Protein AF-A0A7J9CWS8-F1 (afdb_monomer_lite)

Sequence (276 aa):
MASFGINCFPYTNKCLGGILKESSVVVFRLTWASLARMNRLRLCGLRDERSSPLTSDIQAIGCECTMGMSKEKFDEKWSSKPVFMKKKLSTIDEHVGKLEKSMEDTKESHNVLGERIDNLCEQSRDFVTMCLTSNRDNVLELLDSKRKKLTKMNNALEAMVMDLKEETMTMTMALNTKIEELEGELVLCQAAVGKRVSSITLNCKDVLKPKEFVGTSPQIKGKVRLERGKSSNVSTVGEYVREFKELILQILDMTEKEALIVFKNGLKPWVRQEVK

Structure (mmCIF, N/CA/C/O backbone):
data_AF-A0A7J9CWS8-F1
#
_entry.id   AF-A0A7J9CWS8-F1
#
loop_
_atom_site.group_PDB
_atom_site.id
_atom_site.type_symbol
_atom_site.label_atom_id
_atom_site.label_alt_id
_atom_site.label_comp_id
_atom_site.label_asym_id
_atom_site.label_entity_id
_atom_site.label_seq_id
_atom_site.pdbx_PDB_ins_code
_atom_site.Cartn_x
_atom_site.Cartn_y
_atom_site.Cartn_z
_atom_site.occupancy
_atom_site.B_iso_or_equiv
_atom_site.auth_seq_id
_atom_site.auth_comp_id
_atom_site.auth_asym_id
_atom_site.auth_atom_id
_atom_site.pdbx_PDB_model_num
ATOM 1 N N . MET A 1 1 ? -16.868 -3.644 -6.208 1.00 39.62 1 MET A N 1
ATOM 2 C CA . MET A 1 1 ? -16.586 -4.380 -7.456 1.00 39.62 1 MET A CA 1
ATOM 3 C C . MET A 1 1 ? -15.983 -3.413 -8.460 1.00 39.62 1 MET A C 1
ATOM 5 O O . MET A 1 1 ? -16.719 -2.657 -9.069 1.00 39.62 1 MET A O 1
ATOM 9 N N . ALA A 1 2 ? -14.654 -3.391 -8.537 1.00 33.66 2 ALA A N 1
ATOM 10 C CA . ALA A 1 2 ? -13.842 -2.889 -9.648 1.00 33.66 2 ALA A CA 1
ATOM 11 C C . ALA A 1 2 ? -12.394 -3.240 -9.274 1.00 33.66 2 ALA A C 1
ATOM 13 O O . ALA A 1 2 ? -11.770 -2.558 -8.466 1.00 33.66 2 ALA A O 1
ATOM 14 N N . SER A 1 3 ? -11.916 -4.388 -9.748 1.00 33.03 3 SER A N 1
ATOM 15 C CA . SER A 1 3 ? -10.556 -4.859 -9.488 1.00 33.03 3 SER A CA 1
ATOM 16 C C . SER A 1 3 ? -9.616 -4.229 -10.512 1.00 33.03 3 SER A C 1
ATOM 18 O O . SER A 1 3 ? -9.609 -4.641 -11.668 1.00 33.03 3 SER A O 1
ATOM 20 N N . PHE A 1 4 ? -8.824 -3.238 -10.101 1.00 31.38 4 PHE A N 1
ATOM 21 C CA . PHE A 1 4 ? -7.662 -2.792 -10.872 1.00 31.38 4 PHE A CA 1
ATOM 22 C C . PHE A 1 4 ? -6.510 -3.768 -10.613 1.00 31.38 4 PHE A C 1
ATOM 24 O O . PHE A 1 4 ? -5.787 -3.662 -9.625 1.00 31.38 4 PHE A O 1
ATOM 31 N N . GLY A 1 5 ? -6.379 -4.765 -11.488 1.00 32.03 5 GLY A N 1
ATOM 32 C CA . GLY A 1 5 ? -5.212 -5.637 -11.534 1.00 32.03 5 GLY A CA 1
ATOM 33 C C . GLY A 1 5 ? -4.037 -4.893 -12.161 1.00 32.03 5 GLY A C 1
ATOM 34 O O . GLY A 1 5 ? -3.943 -4.806 -13.382 1.00 32.03 5 GLY A O 1
ATOM 35 N N . ILE A 1 6 ? -3.143 -4.352 -11.333 1.00 35.69 6 ILE A N 1
ATOM 36 C CA . ILE A 1 6 ? -1.843 -3.858 -11.792 1.00 35.69 6 ILE A CA 1
ATOM 37 C C . ILE A 1 6 ? -0.929 -5.079 -11.914 1.00 35.69 6 ILE A C 1
ATOM 39 O O . ILE A 1 6 ? -0.380 -5.570 -10.929 1.00 35.69 6 ILE A O 1
ATOM 43 N N . ASN A 1 7 ? -0.805 -5.597 -13.136 1.00 32.78 7 ASN A N 1
ATOM 44 C CA . ASN A 1 7 ? 0.229 -6.564 -13.492 1.00 32.78 7 ASN A CA 1
ATOM 45 C C . ASN A 1 7 ? 1.596 -5.870 -13.412 1.00 32.78 7 ASN A C 1
ATOM 47 O O . ASN A 1 7 ? 2.037 -5.221 -14.360 1.00 32.78 7 ASN A O 1
ATOM 51 N N . CYS A 1 8 ? 2.275 -6.009 -12.275 1.00 35.50 8 CYS A N 1
ATOM 52 C CA . CYS A 1 8 ? 3.689 -5.680 -12.148 1.00 35.50 8 CYS A CA 1
ATOM 53 C C . CYS A 1 8 ? 4.515 -6.756 -12.869 1.00 35.50 8 CYS A C 1
ATOM 55 O O . CYS A 1 8 ? 4.801 -7.814 -12.313 1.00 35.50 8 CYS A O 1
ATOM 57 N N . PHE A 1 9 ? 4.888 -6.490 -14.120 1.00 31.83 9 PHE A N 1
ATOM 58 C CA . PHE A 1 9 ? 5.924 -7.248 -14.822 1.00 31.83 9 PHE A CA 1
ATOM 59 C C . PHE A 1 9 ? 7.289 -7.019 -14.148 1.00 31.83 9 PHE A C 1
ATOM 61 O O . PHE A 1 9 ? 7.643 -5.864 -13.892 1.00 31.83 9 PHE A O 1
ATOM 68 N N . PRO A 1 10 ? 8.107 -8.059 -13.911 1.00 43.38 10 PRO A N 1
ATOM 69 C CA . PRO A 1 10 ? 9.474 -7.866 -13.464 1.00 43.38 10 PRO A CA 1
ATOM 70 C C . PRO A 1 10 ? 10.357 -7.629 -14.695 1.00 43.38 10 PRO A C 1
ATOM 72 O O . PRO A 1 10 ? 10.844 -8.572 -15.312 1.00 43.38 10 PRO A O 1
ATOM 75 N N . TYR A 1 11 ? 10.588 -6.369 -15.068 1.00 37.75 11 TYR A N 1
ATOM 76 C CA . TYR A 1 11 ? 11.702 -6.041 -15.960 1.00 37.75 11 TYR A CA 1
ATOM 77 C C . TYR A 1 11 ? 12.976 -5.884 -15.132 1.00 37.75 11 TYR A C 1
ATOM 79 O O . TYR A 1 11 ? 13.311 -4.807 -14.640 1.00 37.75 11 TYR A O 1
ATOM 87 N N . THR A 1 12 ? 13.725 -6.976 -14.999 1.00 43.09 12 THR A N 1
ATOM 88 C CA . THR A 1 12 ? 15.142 -6.935 -14.634 1.00 43.09 12 THR A CA 1
ATOM 89 C C . THR A 1 12 ? 15.949 -6.397 -15.818 1.00 43.09 12 THR A C 1
ATOM 91 O O . THR A 1 12 ? 16.603 -7.150 -16.529 1.00 43.09 12 THR A O 1
ATOM 94 N N . ASN A 1 13 ? 15.911 -5.082 -16.040 1.00 41.31 13 ASN A N 1
ATOM 95 C CA . ASN A 1 13 ? 16.878 -4.378 -16.887 1.00 41.31 13 ASN A CA 1
ATOM 96 C C . ASN A 1 13 ? 18.028 -3.875 -16.008 1.00 41.31 13 ASN A C 1
ATOM 98 O O . ASN A 1 13 ? 18.156 -2.690 -15.713 1.00 41.31 13 ASN A O 1
ATOM 102 N N . LYS A 1 14 ? 18.871 -4.802 -15.555 1.00 48.31 14 LYS A N 1
ATOM 103 C CA . LYS A 1 14 ? 20.206 -4.481 -15.050 1.00 48.31 14 LYS A CA 1
ATOM 104 C C . LYS A 1 14 ? 21.213 -5.243 -15.910 1.00 48.31 14 LYS A C 1
ATOM 106 O O . LYS A 1 14 ? 21.134 -6.459 -16.015 1.00 48.31 14 LYS A O 1
ATOM 111 N N . CYS A 1 15 ? 22.144 -4.493 -16.502 1.00 45.00 15 CYS A N 1
ATOM 112 C CA . CYS A 1 15 ? 23.429 -4.972 -17.032 1.00 45.00 15 CYS A CA 1
ATOM 113 C C . CYS A 1 15 ? 23.529 -5.510 -18.477 1.00 45.00 15 CYS A C 1
ATOM 115 O O . CYS A 1 15 ? 24.435 -6.290 -18.743 1.00 45.00 15 CYS A O 1
ATOM 117 N N . LEU A 1 16 ? 22.722 -5.049 -19.444 1.00 42.00 16 LEU A N 1
ATOM 118 C CA . LEU A 1 16 ? 22.983 -5.345 -20.875 1.00 42.00 16 LEU A CA 1
ATOM 119 C C . LEU A 1 16 ? 23.407 -4.133 -21.726 1.00 42.00 16 LEU A C 1
ATOM 121 O O . LEU A 1 16 ? 24.087 -4.308 -22.734 1.00 42.00 16 LEU A O 1
ATOM 125 N N . GLY A 1 17 ? 23.112 -2.899 -21.298 1.00 39.56 17 GLY A N 1
ATOM 126 C CA . GLY A 1 17 ? 23.467 -1.691 -22.062 1.0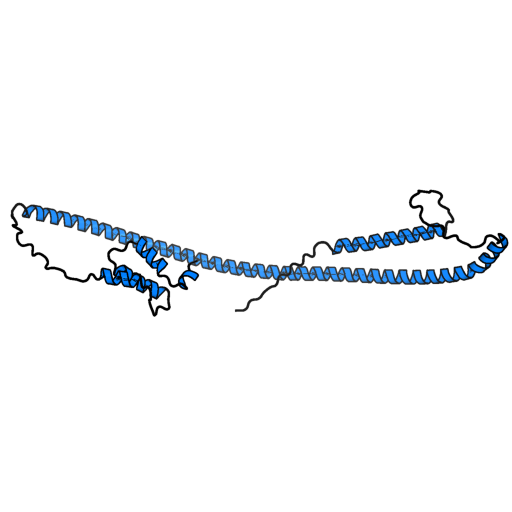0 39.56 17 GLY A CA 1
ATOM 127 C C . GLY A 1 17 ? 24.957 -1.315 -22.043 1.00 39.56 17 GLY A C 1
ATOM 128 O O . GLY A 1 17 ? 25.457 -0.758 -23.017 1.00 39.56 17 GLY A O 1
ATOM 129 N N . GLY A 1 18 ? 25.684 -1.639 -20.966 1.00 41.03 18 GLY A N 1
ATOM 130 C CA . GLY A 1 18 ? 27.115 -1.317 -20.839 1.00 41.03 18 GLY A CA 1
ATOM 131 C C . GLY A 1 18 ? 28.030 -2.266 -21.619 1.00 41.03 18 GLY A C 1
ATOM 132 O O . GLY A 1 18 ? 28.964 -1.829 -22.284 1.00 41.03 18 GLY A O 1
ATOM 133 N N . ILE A 1 19 ? 27.714 -3.563 -21.617 1.00 44.03 19 ILE A N 1
ATOM 134 C CA . ILE A 1 19 ? 28.586 -4.602 -22.189 1.00 44.03 19 ILE A CA 1
ATOM 135 C C . ILE A 1 19 ? 28.570 -4.560 -23.727 1.00 44.03 19 ILE A C 1
ATOM 137 O O . ILE A 1 19 ? 29.592 -4.810 -24.366 1.00 44.03 19 ILE A O 1
ATOM 141 N N . LEU A 1 20 ? 27.448 -4.174 -24.346 1.00 45.28 20 LEU A N 1
ATOM 142 C CA . LEU A 1 20 ? 27.341 -4.087 -25.809 1.00 45.28 20 LEU A CA 1
ATOM 143 C C . LEU A 1 20 ? 27.972 -2.810 -26.396 1.00 45.28 20 LEU A C 1
ATOM 145 O O . LEU A 1 20 ? 28.505 -2.862 -27.509 1.00 45.28 20 LEU A O 1
ATOM 149 N N . LYS A 1 21 ? 27.983 -1.690 -25.654 1.00 49.31 21 LYS A N 1
ATOM 150 C CA . LYS A 1 21 ? 28.650 -0.447 -26.091 1.00 49.31 21 LYS A CA 1
ATOM 151 C C . LYS A 1 21 ? 30.177 -0.577 -26.082 1.00 49.31 21 LYS A C 1
ATOM 153 O O . LYS A 1 21 ? 30.822 -0.098 -27.008 1.00 49.31 21 LYS A O 1
ATOM 158 N N . GLU A 1 22 ? 30.761 -1.274 -25.108 1.00 44.88 22 GLU A N 1
ATOM 159 C CA . GLU A 1 22 ? 32.217 -1.482 -25.077 1.00 44.88 22 GLU A CA 1
ATOM 160 C C . GLU A 1 22 ? 32.675 -2.578 -26.049 1.00 44.88 22 GLU A C 1
ATOM 162 O O . GLU A 1 22 ? 33.675 -2.404 -26.748 1.00 44.88 22 GLU A O 1
ATOM 167 N N . SER A 1 23 ? 31.914 -3.669 -26.181 1.00 46.47 23 SER A N 1
ATOM 168 C CA . SER A 1 23 ? 32.310 -4.796 -27.039 1.00 46.47 23 SER A CA 1
ATOM 169 C C . SER A 1 23 ? 32.334 -4.433 -28.529 1.00 46.47 23 SER A C 1
ATOM 171 O O . SER A 1 23 ? 33.242 -4.839 -29.251 1.00 46.47 23 SER A O 1
ATOM 173 N N . SER A 1 24 ? 31.379 -3.628 -29.003 1.00 47.12 24 SER A N 1
ATOM 174 C CA . SER A 1 24 ? 31.314 -3.213 -30.413 1.00 47.12 24 SER A CA 1
ATOM 175 C C . SER A 1 24 ? 32.414 -2.211 -30.790 1.00 47.12 24 SER A C 1
ATOM 177 O O . SER A 1 24 ? 33.030 -2.350 -31.847 1.00 47.12 24 SER A O 1
ATOM 179 N N . VAL A 1 25 ? 32.738 -1.260 -29.906 1.00 50.91 25 VAL A N 1
ATOM 180 C CA . VAL A 1 25 ? 33.797 -0.258 -30.133 1.00 50.91 25 VAL A CA 1
ATOM 181 C C . VAL A 1 25 ? 35.197 -0.880 -30.067 1.00 50.91 25 VAL A C 1
ATOM 183 O O . VAL A 1 25 ? 36.063 -0.528 -30.874 1.00 50.91 25 VAL A O 1
ATOM 186 N N . VAL A 1 26 ? 35.434 -1.827 -29.152 1.00 52.47 26 VAL A N 1
ATOM 187 C CA . VAL A 1 26 ? 36.734 -2.510 -29.018 1.00 52.47 26 VAL A CA 1
ATOM 188 C C . VAL A 1 26 ? 37.005 -3.427 -30.213 1.00 52.47 26 VAL A C 1
ATOM 190 O O . VAL A 1 26 ? 38.105 -3.384 -30.770 1.00 52.47 26 VAL A O 1
ATOM 193 N N . VAL A 1 27 ? 36.004 -4.190 -30.671 1.00 53.72 27 VAL A N 1
ATOM 194 C CA . VAL A 1 27 ? 36.142 -5.050 -31.859 1.00 53.72 27 VAL A CA 1
ATOM 195 C C . VAL A 1 27 ? 36.413 -4.211 -33.111 1.00 53.72 27 VAL A C 1
ATOM 197 O O . VAL A 1 27 ? 37.348 -4.523 -33.847 1.00 53.72 27 VAL A O 1
ATOM 200 N N . PHE A 1 28 ? 35.703 -3.090 -33.303 1.00 51.94 28 PHE A N 1
ATOM 201 C CA . PHE A 1 28 ? 35.918 -2.216 -34.463 1.00 51.94 28 PHE A CA 1
ATOM 202 C C . PHE A 1 28 ? 37.300 -1.539 -34.472 1.00 51.94 28 PHE A C 1
ATOM 204 O O . PHE A 1 28 ? 37.962 -1.487 -35.516 1.00 51.94 28 PHE A O 1
ATOM 211 N N . ARG A 1 29 ? 37.784 -1.059 -33.314 1.00 52.75 29 ARG A N 1
ATOM 212 C CA . ARG A 1 29 ? 39.126 -0.453 -33.203 1.00 52.75 29 ARG A CA 1
ATOM 213 C C . ARG A 1 29 ? 40.246 -1.466 -33.449 1.00 52.75 29 ARG A C 1
ATOM 215 O O . ARG A 1 29 ? 41.237 -1.113 -34.089 1.00 52.75 29 ARG A O 1
ATOM 222 N N . LEU A 1 30 ? 40.090 -2.717 -33.005 1.00 50.66 30 LEU A N 1
ATOM 223 C CA . LEU A 1 30 ? 41.064 -3.786 -33.254 1.00 50.66 30 LEU A CA 1
ATOM 224 C C . LEU A 1 30 ? 41.133 -4.175 -34.737 1.00 50.66 30 LEU A C 1
ATOM 226 O O . LEU A 1 30 ? 42.233 -4.363 -35.265 1.00 50.66 30 LEU A O 1
ATOM 230 N N . THR A 1 31 ? 39.997 -4.221 -35.441 1.00 61.53 31 THR A N 1
ATOM 231 C CA . THR A 1 31 ? 39.979 -4.485 -36.889 1.00 61.53 31 THR A CA 1
ATOM 232 C C . THR A 1 31 ? 40.600 -3.352 -37.698 1.00 61.53 31 THR A C 1
ATOM 234 O O . THR A 1 31 ? 41.385 -3.625 -38.605 1.00 61.53 31 THR A O 1
ATOM 237 N N . TRP A 1 32 ? 40.351 -2.085 -37.343 1.00 53.12 32 TRP A N 1
ATOM 238 C CA . TRP A 1 32 ? 40.941 -0.954 -38.069 1.00 53.12 32 TRP A CA 1
ATOM 239 C C . TRP A 1 32 ? 42.440 -0.798 -37.800 1.00 53.12 32 TRP A C 1
ATOM 241 O O . TRP A 1 32 ? 43.216 -0.588 -38.729 1.00 53.12 32 TRP A O 1
ATOM 251 N N . ALA A 1 33 ? 42.884 -0.988 -36.551 1.00 57.22 33 ALA A N 1
ATOM 252 C CA . ALA A 1 33 ? 44.308 -0.999 -36.220 1.00 57.22 33 ALA A CA 1
ATOM 253 C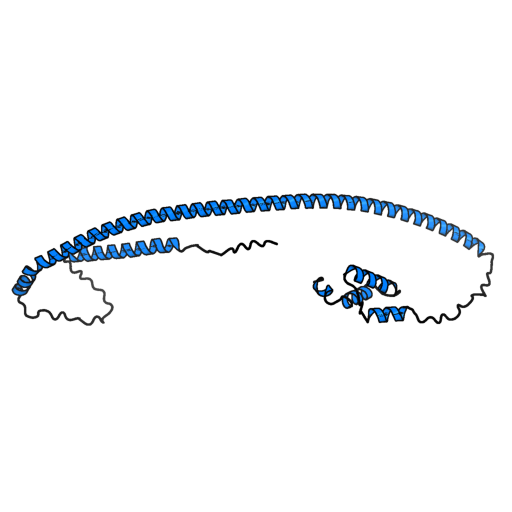 C . ALA A 1 33 ? 45.052 -2.136 -36.941 1.00 57.22 33 ALA A C 1
ATOM 255 O O . ALA A 1 33 ? 46.170 -1.931 -37.413 1.00 57.22 33 ALA A O 1
ATOM 256 N N . SER A 1 34 ? 44.424 -3.307 -37.084 1.00 59.75 34 SER A N 1
ATOM 257 C CA . SER A 1 34 ? 44.988 -4.443 -37.825 1.00 59.75 34 SER A CA 1
ATOM 258 C C . SER A 1 34 ? 45.036 -4.184 -39.334 1.00 59.75 34 SER A C 1
ATOM 260 O O . SER A 1 34 ? 46.044 -4.482 -39.975 1.00 59.75 34 SER A O 1
ATOM 262 N N . LEU A 1 35 ? 44.001 -3.557 -39.903 1.00 53.12 35 LEU A N 1
ATOM 263 C CA . LEU A 1 35 ? 43.952 -3.198 -41.323 1.00 53.12 35 LEU A CA 1
ATOM 264 C C . LEU A 1 35 ? 44.957 -2.085 -41.671 1.00 53.12 35 LEU A C 1
ATOM 266 O O . LEU A 1 35 ? 45.680 -2.186 -42.662 1.00 53.12 35 LEU A O 1
ATOM 270 N N . ALA A 1 36 ? 45.089 -1.071 -40.811 1.00 56.66 36 ALA A N 1
ATOM 271 C CA . ALA A 1 36 ? 46.089 -0.014 -40.948 1.00 56.66 36 ALA A CA 1
ATOM 272 C C . ALA A 1 36 ? 47.526 -0.554 -40.812 1.00 56.66 36 ALA A C 1
ATOM 274 O O . ALA A 1 36 ? 48.422 -0.114 -41.536 1.00 56.66 36 ALA A O 1
ATOM 275 N N . ARG A 1 37 ? 47.754 -1.537 -39.928 1.00 55.59 37 ARG A N 1
ATOM 276 C CA . ARG A 1 37 ? 49.056 -2.208 -39.766 1.00 55.59 37 ARG A CA 1
ATOM 277 C C . ARG A 1 37 ? 49.395 -3.073 -40.990 1.00 55.59 37 ARG A C 1
ATOM 279 O O . ARG A 1 37 ? 50.523 -3.008 -41.470 1.00 55.59 37 ARG A O 1
ATOM 286 N N . MET A 1 38 ? 48.416 -3.778 -41.566 1.00 51.59 38 MET A N 1
ATOM 287 C CA . MET A 1 38 ? 48.593 -4.535 -42.816 1.00 51.59 38 MET A CA 1
ATOM 288 C C . MET A 1 38 ? 48.881 -3.639 -44.028 1.00 51.59 38 MET A C 1
ATOM 290 O O . MET A 1 38 ? 49.760 -3.965 -44.824 1.00 51.59 38 MET A O 1
ATOM 294 N N . ASN A 1 39 ? 48.215 -2.488 -44.163 1.00 48.81 39 ASN A N 1
ATOM 295 C CA . ASN A 1 39 ? 48.510 -1.551 -45.254 1.00 48.81 39 ASN A CA 1
ATOM 296 C C . ASN A 1 39 ? 49.887 -0.884 -45.106 1.00 48.81 39 ASN A C 1
ATOM 298 O O . ASN A 1 39 ? 50.578 -0.679 -46.104 1.00 48.81 39 ASN A O 1
ATOM 302 N N . ARG A 1 40 ? 50.337 -0.612 -43.872 1.00 47.75 40 ARG A N 1
ATOM 303 C CA . ARG A 1 40 ? 51.670 -0.042 -43.611 1.00 47.75 40 ARG A CA 1
ATOM 304 C C . ARG A 1 40 ? 52.801 -1.042 -43.911 1.00 47.75 40 ARG A C 1
ATOM 306 O O . ARG A 1 40 ? 53.819 -0.647 -44.470 1.00 47.75 40 ARG A O 1
ATOM 313 N N . LEU A 1 41 ? 52.590 -2.334 -43.640 1.00 47.31 41 LEU A N 1
ATOM 314 C CA . LEU A 1 41 ? 53.517 -3.419 -44.008 1.00 47.31 41 LEU A CA 1
ATOM 315 C C . LEU A 1 41 ? 53.558 -3.706 -45.518 1.00 47.31 41 LEU A C 1
ATOM 317 O O . LEU A 1 41 ? 54.530 -4.260 -46.016 1.00 47.31 41 LEU A O 1
ATOM 321 N N . ARG A 1 42 ? 52.523 -3.317 -46.271 1.00 49.25 42 ARG A N 1
ATOM 322 C CA . ARG A 1 42 ? 52.488 -3.478 -47.733 1.00 49.25 42 ARG A CA 1
ATOM 323 C C . ARG A 1 42 ? 53.226 -2.368 -48.485 1.00 49.25 42 ARG A C 1
ATOM 325 O O . ARG A 1 42 ? 53.667 -2.597 -49.606 1.00 49.25 42 ARG A O 1
ATOM 332 N N . LEU A 1 43 ? 53.337 -1.181 -47.883 1.00 45.84 43 LEU A N 1
ATOM 333 C CA . LEU A 1 43 ? 54.026 -0.019 -48.462 1.00 45.84 43 LEU A CA 1
ATOM 334 C C . LEU A 1 43 ? 55.518 0.027 -48.105 1.00 45.84 43 LEU A C 1
ATOM 336 O O . LEU A 1 43 ? 56.325 0.470 -48.917 1.00 45.84 43 LEU A O 1
ATOM 340 N N . CYS A 1 44 ? 55.905 -0.483 -46.936 1.00 43.03 44 CYS A N 1
ATOM 341 C CA . CYS A 1 44 ? 57.304 -0.709 -46.585 1.00 43.03 44 CYS A CA 1
ATOM 342 C C . CYS A 1 44 ? 57.636 -2.169 -46.897 1.00 43.03 44 CYS A C 1
ATOM 344 O O . CYS A 1 44 ? 57.269 -3.031 -46.110 1.00 43.03 44 CYS A O 1
ATOM 346 N N . GLY A 1 45 ? 58.285 -2.468 -48.025 1.00 46.00 45 GLY A N 1
ATOM 347 C CA . GLY A 1 45 ? 58.664 -3.830 -48.437 1.00 46.00 45 GLY A CA 1
ATOM 348 C C . GLY A 1 45 ? 59.688 -4.516 -47.518 1.00 46.00 45 GLY A C 1
ATOM 349 O O . GLY A 1 45 ? 60.774 -4.875 -47.961 1.00 46.00 45 GLY A O 1
ATOM 350 N N . LEU A 1 46 ? 59.356 -4.687 -46.240 1.00 44.72 46 LEU A N 1
ATOM 351 C CA . LEU A 1 46 ? 60.159 -5.330 -45.212 1.00 44.72 46 LEU A CA 1
ATOM 352 C C . LEU A 1 46 ? 59.584 -6.718 -44.939 1.00 44.72 46 LEU A C 1
ATOM 354 O O . LEU A 1 46 ? 58.476 -6.884 -44.434 1.00 44.72 46 LEU A O 1
ATOM 358 N N . ARG A 1 47 ? 60.370 -7.717 -45.335 1.00 44.09 47 ARG A N 1
ATOM 359 C CA . ARG A 1 47 ? 60.162 -9.132 -45.051 1.00 44.09 47 ARG A CA 1
ATOM 360 C C . ARG A 1 47 ? 60.555 -9.354 -43.586 1.00 44.09 47 ARG A C 1
ATOM 362 O O . ARG A 1 47 ? 61.727 -9.222 -43.253 1.00 44.09 47 ARG A O 1
ATOM 369 N N . ASP A 1 48 ? 59.580 -9.611 -42.720 1.00 40.19 48 ASP A N 1
ATOM 370 C CA . ASP A 1 48 ? 59.826 -9.885 -41.301 1.00 40.19 48 ASP A CA 1
ATOM 371 C C . ASP A 1 48 ? 60.255 -11.355 -41.143 1.00 40.19 48 ASP A C 1
ATOM 373 O O . ASP A 1 48 ? 59.439 -12.277 -41.198 1.00 40.19 48 ASP A O 1
ATOM 377 N N . GLU A 1 49 ? 61.563 -11.587 -41.035 1.00 48.19 49 GLU A N 1
ATOM 378 C CA . GLU A 1 49 ? 62.143 -12.882 -40.677 1.00 48.19 49 GLU A CA 1
ATOM 379 C C . GLU A 1 49 ? 62.142 -13.034 -39.153 1.00 48.19 49 GLU A C 1
ATOM 381 O O . GLU A 1 49 ? 63.147 -12.810 -38.476 1.00 48.19 49 GLU A O 1
ATOM 386 N N . ARG A 1 50 ? 61.005 -13.441 -38.586 1.00 46.50 50 ARG A N 1
ATOM 387 C CA . ARG A 1 50 ? 61.014 -14.115 -37.284 1.00 46.50 50 ARG A CA 1
ATOM 388 C C . ARG A 1 50 ? 59.848 -15.089 -37.146 1.00 46.50 50 ARG A C 1
ATOM 390 O O . ARG A 1 50 ? 58.725 -14.754 -36.792 1.00 46.50 50 ARG A O 1
ATOM 397 N N . SER A 1 51 ? 60.180 -16.331 -37.468 1.00 46.81 51 SER A N 1
ATOM 398 C CA . SER A 1 51 ? 59.399 -17.553 -37.337 1.00 46.81 51 SER A CA 1
ATOM 399 C C . SER A 1 51 ? 59.048 -17.894 -35.884 1.00 46.81 51 SER A C 1
ATOM 401 O O . SER A 1 51 ? 59.910 -17.872 -35.006 1.00 46.81 51 SER A O 1
ATOM 403 N N . SER A 1 52 ? 57.813 -18.342 -35.659 1.00 40.91 52 SER A N 1
ATOM 404 C CA . SER A 1 52 ? 57.477 -19.327 -34.624 1.00 40.91 52 SER A CA 1
ATOM 405 C C . SER A 1 52 ? 56.621 -20.434 -35.256 1.00 40.91 52 SER A C 1
ATOM 407 O O . SER A 1 52 ? 55.822 -20.118 -36.140 1.00 40.91 52 SER A O 1
ATOM 409 N N . PRO A 1 53 ? 56.795 -21.716 -34.879 1.00 56.50 53 PRO A N 1
ATOM 410 C CA . PRO A 1 53 ? 56.388 -22.837 -35.715 1.00 56.50 53 PRO A CA 1
ATOM 411 C C . PRO A 1 53 ? 55.220 -23.594 -35.084 1.00 56.50 53 PRO A C 1
ATOM 413 O O . PRO A 1 53 ? 55.447 -24.435 -34.223 1.00 56.50 53 PRO A O 1
ATOM 416 N N . LEU A 1 54 ? 53.981 -23.340 -35.506 1.00 42.62 54 LEU A N 1
ATOM 417 C CA . LEU A 1 54 ? 52.865 -24.235 -35.195 1.00 42.62 54 LEU A CA 1
ATOM 418 C C . LEU A 1 54 ? 51.845 -24.263 -36.339 1.00 42.62 54 LEU A C 1
ATOM 420 O O . LEU A 1 54 ? 51.420 -23.224 -36.834 1.00 42.62 54 LEU A O 1
ATOM 424 N N . THR A 1 55 ? 51.436 -25.490 -36.673 1.00 46.03 55 THR A N 1
ATOM 425 C CA . THR A 1 55 ? 50.501 -25.952 -37.719 1.00 46.03 55 THR A CA 1
ATOM 426 C C . THR A 1 55 ? 51.107 -26.135 -39.118 1.00 46.03 55 THR A C 1
ATOM 428 O O . THR A 1 55 ? 51.314 -25.205 -39.890 1.00 46.03 55 THR A O 1
ATOM 431 N N . SER A 1 56 ? 51.411 -27.402 -39.409 1.00 51.47 56 SER A N 1
ATOM 432 C CA . SER A 1 56 ? 52.119 -27.933 -40.576 1.00 51.47 56 SER A CA 1
ATOM 433 C C . SER A 1 56 ? 51.212 -28.414 -41.712 1.00 51.47 56 SER A C 1
ATOM 435 O O . SER A 1 56 ? 51.705 -29.075 -42.614 1.00 51.47 56 SER A O 1
ATOM 437 N N . ASP A 1 57 ? 49.925 -28.062 -41.723 1.00 44.38 57 ASP A N 1
ATOM 438 C CA . ASP A 1 57 ? 48.973 -28.557 -42.732 1.00 44.38 57 ASP A CA 1
ATOM 439 C C . ASP A 1 57 ? 48.365 -27.431 -43.581 1.00 44.38 57 ASP A C 1
ATOM 441 O O . ASP A 1 57 ? 47.200 -27.471 -43.971 1.00 44.38 57 ASP A O 1
ATOM 445 N N . ILE A 1 58 ? 49.171 -26.424 -43.926 1.00 52.78 58 ILE A N 1
ATOM 446 C CA . ILE A 1 58 ? 48.918 -25.656 -45.149 1.00 52.78 58 ILE A CA 1
ATOM 447 C C . ILE A 1 58 ? 49.751 -26.315 -46.235 1.00 52.78 58 ILE A C 1
ATOM 449 O O . ILE A 1 58 ? 50.903 -25.965 -46.489 1.00 52.78 58 ILE A O 1
ATOM 453 N N . GLN A 1 59 ? 49.132 -27.321 -46.844 1.00 43.97 59 GLN A N 1
ATOM 454 C CA . GLN A 1 59 ? 49.502 -27.848 -48.143 1.00 43.97 59 GLN A CA 1
ATOM 455 C C . GLN A 1 59 ? 49.852 -26.664 -49.045 1.00 43.97 59 GLN A C 1
ATOM 457 O O . GLN A 1 59 ? 49.045 -25.750 -49.233 1.00 43.97 59 GLN A O 1
ATOM 462 N N . ALA A 1 60 ? 51.088 -26.664 -49.539 1.00 50.78 60 ALA A N 1
ATOM 463 C CA . ALA A 1 60 ? 51.575 -25.706 -50.504 1.00 50.78 60 ALA A CA 1
ATOM 464 C C . ALA A 1 60 ? 50.590 -25.652 -51.677 1.00 50.78 60 ALA A C 1
ATOM 466 O O . ALA A 1 60 ? 50.604 -26.510 -52.558 1.00 50.78 60 ALA A O 1
ATOM 467 N N . ILE A 1 61 ? 49.740 -24.625 -51.693 1.00 46.94 61 ILE A N 1
ATOM 468 C CA . ILE A 1 61 ? 49.160 -24.127 -52.930 1.00 46.94 61 ILE A CA 1
ATOM 469 C C . ILE A 1 61 ? 50.363 -23.587 -53.686 1.00 46.94 61 ILE A C 1
ATOM 471 O O . ILE A 1 61 ? 50.808 -22.455 -53.487 1.00 46.94 61 ILE A O 1
ATOM 475 N N . GLY A 1 62 ? 50.964 -24.480 -54.468 1.00 41.50 62 GLY A N 1
ATOM 476 C CA . GLY A 1 62 ? 51.983 -24.146 -55.428 1.00 41.50 62 GLY A CA 1
ATOM 477 C C . GLY A 1 62 ? 51.424 -23.036 -56.296 1.00 41.50 62 GLY A C 1
ATOM 478 O O . GLY A 1 62 ? 50.489 -23.241 -57.067 1.00 41.50 62 GLY A O 1
ATOM 479 N N . CYS A 1 63 ? 51.999 -21.844 -56.165 1.00 43.06 63 CYS A N 1
ATOM 480 C CA . CYS A 1 63 ? 51.993 -20.884 -57.248 1.00 43.06 63 CYS A CA 1
ATOM 481 C C . CYS A 1 63 ? 52.764 -21.525 -58.409 1.00 43.06 63 CYS A C 1
ATOM 483 O O . CYS A 1 63 ? 53.945 -21.252 -58.613 1.00 43.06 63 CYS A O 1
ATOM 485 N N . GLU A 1 64 ? 52.089 -22.379 -59.178 1.00 47.50 64 GLU A N 1
ATOM 486 C CA . GLU A 1 64 ? 52.436 -22.678 -60.561 1.00 47.50 64 GLU A CA 1
ATOM 487 C C . GLU A 1 64 ? 52.219 -21.399 -61.368 1.00 47.50 64 GLU A C 1
ATOM 489 O O . GLU A 1 64 ? 51.235 -21.207 -62.075 1.00 47.50 64 GLU A O 1
ATOM 494 N N . CYS A 1 65 ? 53.136 -20.456 -61.216 1.00 47.00 65 CYS A N 1
ATOM 495 C CA . CYS A 1 65 ? 53.295 -19.365 -62.148 1.00 47.00 65 CYS A CA 1
ATOM 496 C C . CYS A 1 65 ? 54.787 -19.086 -62.292 1.00 47.00 65 CYS A C 1
ATOM 498 O O . CYS A 1 65 ? 55.440 -18.580 -61.386 1.00 47.00 65 CYS A O 1
ATOM 500 N N . THR A 1 66 ? 55.273 -19.397 -63.494 1.00 52.50 66 THR A N 1
ATOM 501 C CA . THR A 1 66 ? 56.473 -18.843 -64.133 1.00 52.50 66 THR A CA 1
ATOM 502 C C . THR A 1 66 ? 57.831 -19.413 -63.719 1.00 52.50 66 THR A C 1
ATOM 504 O O . THR A 1 66 ? 58.772 -18.657 -63.502 1.00 52.50 66 THR A O 1
ATOM 507 N N . MET A 1 67 ? 58.003 -20.737 -63.736 1.00 49.84 67 MET A N 1
ATOM 508 C CA . MET A 1 67 ? 59.335 -21.290 -64.024 1.00 49.84 67 MET A CA 1
ATOM 509 C C . MET A 1 67 ? 59.562 -21.238 -65.541 1.00 49.84 67 MET A C 1
ATOM 511 O O . MET A 1 67 ? 59.064 -22.080 -66.278 1.00 49.84 67 MET A O 1
ATOM 515 N N . GLY A 1 68 ? 60.228 -20.179 -66.014 1.00 55.78 68 GLY A N 1
ATOM 516 C CA . GLY A 1 68 ? 60.571 -19.996 -67.434 1.00 55.78 68 GLY A CA 1
ATOM 517 C C . GLY A 1 68 ? 60.490 -18.561 -67.968 1.00 55.78 68 GLY A C 1
ATOM 518 O O . GLY A 1 68 ? 60.695 -18.344 -69.160 1.00 55.78 68 GLY A O 1
ATOM 519 N N . MET A 1 69 ? 60.187 -17.565 -67.129 1.00 54.00 69 MET A N 1
ATOM 520 C CA . MET A 1 69 ? 60.266 -16.159 -67.537 1.00 54.00 69 MET A CA 1
ATOM 521 C C . MET A 1 69 ? 61.612 -15.566 -67.115 1.00 54.00 69 MET A C 1
ATOM 523 O O . MET A 1 69 ? 61.956 -15.593 -65.936 1.00 54.00 69 MET A O 1
ATOM 527 N N . SER A 1 70 ? 62.371 -15.025 -68.074 1.00 67.75 70 SER A N 1
ATOM 528 C CA . SER A 1 70 ? 63.534 -14.189 -67.771 1.00 67.75 70 SER A CA 1
ATOM 529 C C . SER A 1 70 ? 63.086 -12.949 -66.991 1.00 67.75 70 SER A C 1
ATOM 531 O O . SER A 1 70 ? 61.962 -12.467 -67.167 1.00 67.75 70 SER A O 1
ATOM 533 N N . LYS A 1 71 ? 63.964 -12.429 -66.127 1.00 66.12 71 LYS A N 1
ATOM 534 C CA . LYS A 1 71 ? 63.715 -11.236 -65.302 1.00 66.12 71 LYS A CA 1
ATOM 535 C C . LYS A 1 71 ? 63.169 -10.057 -66.124 1.00 66.12 71 LYS A C 1
ATOM 537 O O . LYS A 1 71 ? 62.211 -9.421 -65.708 1.00 66.12 71 LYS A O 1
ATOM 542 N N . GLU A 1 72 ? 63.664 -9.881 -67.347 1.00 67.50 72 GLU A N 1
ATOM 543 C CA . GLU A 1 72 ? 63.194 -8.859 -68.294 1.00 67.50 72 GLU A CA 1
ATOM 544 C C . GLU A 1 72 ? 61.732 -9.043 -68.722 1.00 67.50 72 GLU A C 1
ATOM 546 O O . GLU A 1 72 ? 60.978 -8.076 -68.732 1.00 67.50 72 GLU A O 1
ATOM 551 N N . LYS A 1 73 ? 61.272 -10.274 -68.991 1.00 65.56 73 LYS A N 1
ATOM 552 C CA . LYS A 1 73 ? 59.861 -10.524 -69.345 1.00 65.56 73 LYS A CA 1
ATOM 553 C C . LYS A 1 73 ? 58.918 -10.353 -68.152 1.00 65.56 73 LYS A C 1
ATOM 555 O O . LYS A 1 73 ? 57.730 -10.071 -68.334 1.00 65.56 73 LYS A O 1
ATOM 560 N N . PHE A 1 74 ? 59.412 -10.574 -66.934 1.00 64.19 74 PHE A N 1
ATOM 561 C CA . PHE A 1 74 ? 58.660 -10.266 -65.720 1.00 64.19 74 PHE A CA 1
ATOM 562 C C . PHE A 1 74 ? 58.520 -8.748 -65.576 1.00 64.19 74 PHE A C 1
ATOM 564 O O . PHE A 1 74 ? 57.396 -8.249 -65.499 1.00 64.19 74 PHE A O 1
ATOM 571 N N . ASP A 1 75 ? 59.629 -8.017 -65.648 1.00 62.31 75 ASP A N 1
ATOM 572 C CA . ASP A 1 75 ? 59.636 -6.561 -65.526 1.00 62.31 75 ASP A CA 1
ATOM 573 C C . ASP A 1 75 ? 58.802 -5.890 -66.632 1.00 62.31 75 ASP A C 1
ATOM 575 O O . ASP A 1 75 ? 58.031 -4.983 -66.337 1.00 62.31 75 ASP A O 1
ATOM 579 N N . GLU A 1 76 ? 58.807 -6.394 -67.867 1.00 65.50 76 GLU A N 1
ATOM 580 C CA . GLU A 1 76 ? 57.975 -5.893 -68.973 1.00 65.50 76 GLU A CA 1
ATOM 581 C C . GLU A 1 76 ? 56.465 -6.129 -68.740 1.00 65.50 76 GLU A C 1
ATOM 583 O O . GLU A 1 76 ? 55.644 -5.215 -68.866 1.00 65.50 76 GLU A O 1
ATOM 588 N N . LYS A 1 77 ? 56.077 -7.328 -68.277 1.00 63.22 77 LYS A N 1
ATOM 589 C CA . LYS A 1 77 ? 54.674 -7.673 -67.963 1.00 63.22 77 LYS A CA 1
ATOM 590 C C . LYS A 1 77 ? 54.125 -6.888 -66.769 1.00 63.22 77 LYS A C 1
ATOM 592 O O . LYS A 1 77 ? 52.917 -6.641 -66.690 1.00 63.22 77 LYS A O 1
ATOM 597 N N . TRP A 1 78 ? 54.988 -6.513 -65.829 1.00 57.91 78 TRP A N 1
ATOM 598 C CA . TRP A 1 78 ? 54.632 -5.682 -64.680 1.00 57.91 78 TRP A CA 1
ATOM 599 C C . TRP A 1 78 ? 54.808 -4.180 -64.938 1.00 57.91 78 TRP A C 1
ATOM 601 O O . TRP A 1 78 ? 54.183 -3.399 -64.225 1.00 57.91 78 TRP A O 1
ATOM 611 N N . SER A 1 79 ? 55.519 -3.780 -65.999 1.00 59.06 79 SER A N 1
ATOM 612 C CA . SER A 1 79 ? 55.666 -2.384 -66.444 1.00 59.06 79 SER A CA 1
ATOM 613 C C . SER A 1 79 ? 54.441 -1.837 -67.188 1.00 59.06 79 SER A C 1
ATOM 615 O O . SER A 1 79 ? 54.186 -0.637 -67.115 1.00 59.06 79 SER A O 1
ATOM 617 N N . SER A 1 80 ? 53.605 -2.684 -67.813 1.00 60.84 80 SER A N 1
ATOM 618 C CA . SER A 1 80 ? 52.306 -2.263 -68.395 1.00 60.84 80 SER A CA 1
ATOM 619 C C . SER A 1 80 ? 51.090 -2.432 -67.462 1.00 60.84 80 SER A C 1
ATOM 621 O O . SER A 1 80 ? 50.063 -1.780 -67.651 1.00 60.84 80 SER A O 1
ATOM 623 N N . LYS A 1 81 ? 51.194 -3.237 -66.395 1.00 60.59 81 LYS A N 1
ATOM 624 C CA . LYS A 1 81 ? 50.187 -3.344 -65.314 1.00 60.59 81 LYS A CA 1
ATOM 625 C C . LYS A 1 81 ? 50.053 -2.165 -64.319 1.00 60.59 81 LYS A C 1
ATOM 627 O O . LYS A 1 81 ? 49.005 -2.116 -63.662 1.00 60.59 81 LYS A O 1
ATOM 632 N N . PRO A 1 82 ? 50.996 -1.210 -64.152 1.00 65.44 82 PRO A N 1
ATOM 633 C CA . PRO A 1 82 ? 50.904 -0.220 -63.084 1.00 65.44 82 PRO A CA 1
ATOM 634 C C . PRO A 1 82 ? 49.759 0.768 -63.315 1.00 65.44 82 PRO A C 1
ATOM 636 O O . PRO A 1 82 ? 49.170 1.243 -62.352 1.00 65.44 82 PRO A O 1
ATOM 639 N N . VAL A 1 83 ? 49.392 1.052 -64.570 1.00 72.62 83 VAL A N 1
ATOM 640 C CA . VAL A 1 83 ? 48.316 2.004 -64.902 1.00 72.62 83 VAL A CA 1
ATOM 641 C C . VAL A 1 83 ? 46.940 1.458 -64.512 1.00 72.62 83 VAL A C 1
ATOM 643 O O . VAL A 1 83 ? 46.148 2.156 -63.879 1.00 72.62 83 VAL A O 1
ATOM 646 N N . PHE A 1 84 ? 46.665 0.186 -64.815 1.00 75.81 84 PHE A N 1
ATOM 647 C CA . PHE A 1 84 ? 45.408 -0.466 -64.436 1.00 75.81 84 PHE A CA 1
ATOM 648 C C . PHE A 1 84 ? 45.256 -0.583 -62.913 1.00 75.81 84 PHE A C 1
ATOM 650 O O . PHE A 1 84 ? 44.182 -0.319 -62.370 1.00 75.81 84 PHE A O 1
ATOM 657 N N . MET A 1 85 ? 46.343 -0.926 -62.216 1.00 80.88 85 MET A N 1
ATOM 658 C CA . MET A 1 85 ? 46.361 -1.004 -60.752 1.00 80.88 85 MET A CA 1
ATOM 659 C C . MET A 1 85 ? 46.159 0.374 -60.112 1.00 80.88 85 MET A C 1
ATOM 661 O O . MET A 1 85 ? 45.348 0.493 -59.200 1.00 80.88 85 MET A O 1
ATOM 665 N N . LYS A 1 86 ? 46.805 1.427 -60.632 1.00 82.69 86 LYS A N 1
ATOM 666 C CA . LYS A 1 86 ? 46.596 2.816 -60.182 1.00 82.69 86 LYS A CA 1
ATOM 667 C C . LYS A 1 86 ? 45.141 3.261 -60.330 1.00 82.69 86 LYS A C 1
ATOM 669 O O . LYS A 1 86 ? 44.596 3.851 -59.403 1.00 82.69 86 LYS A O 1
ATOM 674 N N . LYS A 1 87 ? 44.487 2.931 -61.451 1.00 87.50 87 LYS A N 1
ATOM 675 C CA . LYS A 1 87 ? 43.062 3.239 -61.654 1.00 87.50 87 LYS A CA 1
ATOM 676 C C . LYS A 1 87 ? 42.178 2.538 -60.619 1.00 87.50 87 LYS A C 1
ATOM 678 O O . LYS A 1 87 ? 41.319 3.180 -60.029 1.00 87.50 87 LYS A O 1
ATOM 683 N N . LYS A 1 88 ? 42.412 1.246 -60.361 1.00 89.19 88 LYS A N 1
ATOM 684 C CA . LYS A 1 88 ? 41.671 0.503 -59.328 1.00 89.19 88 LYS A CA 1
ATOM 685 C C . LYS A 1 88 ? 41.903 1.055 -57.922 1.00 89.19 88 LYS A C 1
ATOM 687 O O . LYS A 1 88 ? 40.946 1.143 -57.164 1.00 89.19 88 LYS A O 1
ATOM 692 N N . LEU A 1 89 ? 43.138 1.434 -57.587 1.00 87.19 89 LEU A N 1
ATOM 693 C CA . LEU A 1 89 ? 43.463 2.059 -56.302 1.00 87.19 89 LEU A CA 1
ATOM 694 C C . LEU A 1 89 ? 42.724 3.387 -56.126 1.00 87.19 89 LEU A C 1
ATOM 696 O O . LEU A 1 89 ? 42.095 3.585 -55.098 1.00 87.19 89 LEU A O 1
ATOM 700 N N . SER A 1 90 ? 42.688 4.230 -57.161 1.00 91.62 90 SER A N 1
ATOM 701 C CA . SER A 1 90 ? 41.924 5.482 -57.126 1.00 91.62 90 SER A CA 1
ATOM 702 C C . SER A 1 90 ? 40.424 5.254 -56.897 1.00 91.62 90 SER A C 1
ATOM 704 O O . SER A 1 90 ? 39.812 5.988 -56.128 1.00 91.62 90 SER A O 1
ATOM 706 N N . THR A 1 91 ? 39.828 4.224 -57.512 1.00 95.19 91 THR A N 1
ATOM 707 C CA . THR A 1 91 ? 38.425 3.856 -57.248 1.00 95.19 91 THR A CA 1
ATOM 708 C C . THR A 1 91 ? 38.216 3.379 -55.807 1.00 95.19 91 THR A C 1
ATOM 710 O O . THR A 1 91 ? 37.201 3.702 -55.194 1.00 95.19 91 THR A O 1
ATOM 713 N N . ILE A 1 92 ? 39.166 2.619 -55.253 1.00 94.12 92 ILE A N 1
ATOM 714 C CA . ILE A 1 92 ? 39.111 2.169 -53.856 1.00 94.12 92 ILE A CA 1
ATOM 715 C C . ILE A 1 92 ? 39.192 3.366 -52.906 1.00 94.12 92 ILE A C 1
ATOM 717 O O . ILE A 1 92 ? 38.369 3.451 -52.000 1.00 94.12 92 ILE A O 1
ATOM 721 N N . ASP A 1 93 ? 40.113 4.302 -53.132 1.00 92.56 93 ASP A N 1
ATOM 722 C CA . ASP A 1 93 ? 40.269 5.496 -52.293 1.00 92.56 93 ASP A CA 1
ATOM 723 C C . ASP A 1 93 ? 38.994 6.353 -52.280 1.00 92.56 93 ASP A C 1
ATOM 725 O O . ASP A 1 93 ? 38.547 6.792 -51.221 1.00 92.56 93 ASP A O 1
ATOM 729 N N . GLU A 1 94 ? 38.341 6.528 -53.435 1.00 96.38 94 GLU A N 1
ATOM 730 C CA . GLU A 1 94 ? 37.057 7.235 -53.512 1.00 96.38 94 GLU A CA 1
ATOM 731 C C . GLU A 1 94 ? 35.964 6.528 -52.690 1.00 96.38 94 GLU A C 1
ATOM 733 O O . GLU A 1 94 ? 35.189 7.171 -51.977 1.00 96.38 94 GLU A O 1
ATOM 738 N N . HIS A 1 95 ? 35.895 5.197 -52.768 1.00 95.44 95 HIS A N 1
ATOM 739 C CA . HIS A 1 95 ? 34.931 4.411 -51.997 1.00 95.44 95 HIS A CA 1
ATOM 740 C C . HIS A 1 95 ? 35.213 4.472 -50.491 1.00 95.44 95 HIS A C 1
ATOM 742 O O . HIS A 1 95 ? 34.268 4.570 -49.708 1.00 95.44 95 HIS A O 1
ATOM 748 N N . VAL A 1 96 ? 36.487 4.453 -50.087 1.00 95.44 96 VAL A N 1
ATOM 749 C CA . VAL A 1 96 ? 36.896 4.613 -48.685 1.00 95.44 96 VAL A CA 1
ATOM 750 C C . VAL A 1 96 ? 36.472 5.984 -48.168 1.00 95.44 96 VAL A C 1
ATOM 752 O O . VAL A 1 96 ? 35.822 6.045 -47.130 1.00 95.44 96 VAL A O 1
ATOM 755 N N . GLY A 1 97 ? 36.706 7.062 -48.923 1.00 96.75 97 GLY A N 1
ATOM 756 C CA . GLY A 1 97 ? 36.270 8.402 -48.520 1.00 96.75 97 GLY A CA 1
ATOM 757 C C . GLY A 1 97 ? 34.746 8.524 -48.360 1.00 96.75 97 GLY A C 1
ATOM 758 O O . GLY A 1 97 ? 34.261 9.133 -47.405 1.00 96.75 97 GLY A O 1
ATOM 759 N N . LYS A 1 98 ? 33.960 7.898 -49.251 1.00 97.56 98 LYS A N 1
ATOM 760 C CA . LYS A 1 98 ? 32.488 7.838 -49.114 1.00 97.56 98 LYS A CA 1
ATOM 761 C C . LYS A 1 98 ? 32.059 7.061 -47.867 1.00 97.56 98 LYS A C 1
ATOM 763 O O . LYS A 1 98 ? 31.127 7.480 -47.182 1.00 97.56 98 LYS A O 1
ATOM 768 N N . LEU A 1 99 ? 32.732 5.948 -47.575 1.00 96.56 99 LEU A N 1
ATOM 769 C CA . LEU A 1 99 ? 32.456 5.126 -46.399 1.00 96.56 99 LEU A CA 1
ATOM 770 C C . LEU A 1 99 ? 32.793 5.868 -45.101 1.00 96.56 99 LEU A C 1
ATOM 772 O O . LEU A 1 99 ? 31.986 5.855 -44.176 1.00 96.56 99 LEU A O 1
ATOM 776 N N . GLU A 1 100 ? 33.941 6.544 -45.043 1.00 96.12 100 GLU A N 1
ATOM 777 C CA . GLU A 1 100 ? 34.354 7.357 -43.894 1.00 96.12 100 GLU A CA 1
ATOM 778 C C . GLU A 1 100 ? 33.330 8.451 -43.590 1.00 96.12 100 GLU A C 1
ATOM 780 O O . GLU A 1 100 ? 32.912 8.603 -42.443 1.00 96.12 100 GLU A O 1
ATOM 785 N N . LYS A 1 101 ? 32.848 9.150 -44.625 1.00 97.06 101 LYS A N 1
ATOM 786 C CA . LYS A 1 101 ? 31.790 10.152 -44.467 1.00 97.06 101 LYS A CA 1
ATOM 787 C C . LYS A 1 101 ? 30.489 9.539 -43.936 1.00 97.06 101 LYS A C 1
ATOM 789 O O . LYS A 1 101 ? 29.950 10.023 -42.948 1.00 97.06 101 LYS A O 1
ATOM 794 N N . SER A 1 102 ? 30.016 8.449 -44.546 1.00 97.25 102 SER A N 1
ATOM 795 C CA . SER A 1 102 ? 28.799 7.755 -44.096 1.00 97.25 102 SER A CA 1
ATOM 796 C C . SER A 1 102 ? 28.915 7.233 -42.659 1.00 97.25 102 SER A C 1
ATOM 798 O O . SER A 1 102 ? 27.912 7.160 -41.947 1.00 97.25 102 SER A O 1
ATOM 800 N N . MET A 1 103 ? 30.117 6.841 -42.232 1.00 95.81 103 MET A N 1
ATOM 801 C CA . MET A 1 103 ? 30.385 6.396 -40.867 1.00 95.81 103 MET A CA 1
ATOM 802 C C . MET A 1 103 ? 30.296 7.557 -39.873 1.00 95.81 103 MET A C 1
ATOM 804 O O . MET A 1 103 ? 29.716 7.374 -38.803 1.00 95.81 103 MET A O 1
ATOM 808 N N . GLU A 1 104 ? 30.813 8.741 -40.216 1.00 96.88 104 GLU A N 1
ATOM 809 C CA . GLU A 1 104 ? 30.679 9.923 -39.356 1.00 96.88 104 GLU A CA 1
ATOM 810 C C . GLU A 1 104 ? 29.214 10.375 -39.250 1.00 96.88 104 GLU A C 1
ATOM 812 O O . GLU A 1 104 ? 28.733 10.593 -38.140 1.00 96.88 104 GLU A O 1
ATOM 817 N N . ASP A 1 105 ? 28.462 10.380 -40.359 1.00 96.62 105 ASP A N 1
ATOM 818 C CA . ASP A 1 105 ? 27.017 10.667 -40.349 1.00 96.62 105 ASP A CA 1
ATOM 819 C C . ASP A 1 105 ? 26.252 9.673 -39.447 1.00 96.62 105 ASP A C 1
ATOM 821 O O . ASP A 1 105 ? 25.380 10.046 -38.656 1.00 96.62 105 ASP A O 1
ATOM 825 N N . THR A 1 106 ? 26.612 8.385 -39.515 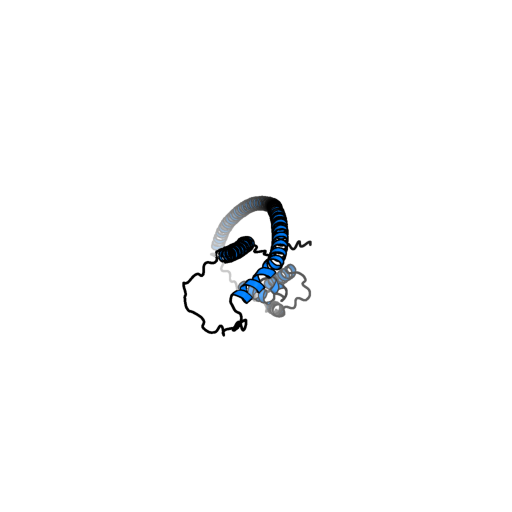1.00 96.06 106 THR A N 1
ATOM 826 C CA . THR A 1 106 ? 26.011 7.338 -38.670 1.00 96.06 106 THR A CA 1
ATOM 827 C C . THR A 1 106 ? 26.347 7.551 -37.195 1.00 96.06 106 THR A C 1
ATOM 829 O O . THR A 1 106 ? 25.470 7.428 -36.338 1.00 96.06 106 THR A O 1
ATOM 832 N N . LYS A 1 107 ? 27.598 7.893 -36.882 1.00 96.44 107 LYS A N 1
ATOM 833 C CA . LYS A 1 107 ? 28.064 8.163 -35.518 1.00 96.44 107 LYS A CA 1
ATOM 834 C C . LYS A 1 107 ? 27.343 9.361 -34.902 1.00 96.44 107 LYS A C 1
ATOM 836 O O . LYS A 1 107 ? 26.923 9.273 -33.751 1.00 96.44 107 LYS A O 1
ATOM 841 N N . GLU A 1 108 ? 27.131 10.422 -35.674 1.00 97.25 108 GLU A N 1
ATOM 842 C CA . GLU A 1 108 ? 26.352 11.578 -35.232 1.00 97.25 108 GLU A CA 1
ATOM 843 C C . GLU A 1 108 ? 24.895 11.195 -34.946 1.00 97.25 108 GLU A C 1
ATOM 845 O O . GLU A 1 108 ? 24.376 11.455 -33.861 1.00 97.25 108 GLU A O 1
ATOM 850 N N . SER A 1 109 ? 24.252 10.459 -35.861 1.00 96.94 109 SER A N 1
ATOM 851 C CA . SER A 1 109 ? 22.882 9.976 -35.642 1.00 96.94 109 SER A CA 1
ATOM 852 C C . SER A 1 109 ? 22.759 9.069 -34.405 1.00 96.94 109 SER A C 1
ATOM 854 O O . SER A 1 109 ? 21.766 9.135 -33.680 1.00 96.94 109 SER A O 1
ATOM 856 N N . HIS A 1 110 ? 23.786 8.261 -34.119 1.00 95.62 110 HIS A N 1
ATOM 857 C CA . HIS A 1 110 ? 23.849 7.413 -32.933 1.00 95.62 110 HIS A CA 1
ATOM 858 C C . HIS A 1 110 ? 23.970 8.238 -31.643 1.00 95.62 110 HIS A C 1
ATOM 860 O O . HIS A 1 110 ? 23.339 7.890 -30.644 1.00 95.62 110 HIS A O 1
ATOM 866 N N . ASN A 1 111 ? 24.731 9.337 -31.652 1.00 95.81 111 ASN A N 1
ATOM 867 C CA . ASN A 1 111 ? 24.834 10.241 -30.503 1.00 95.81 111 ASN A CA 1
ATOM 868 C C . ASN A 1 111 ? 23.483 10.902 -30.198 1.00 95.81 111 ASN A C 1
ATOM 870 O O . ASN A 1 111 ? 23.009 10.814 -29.067 1.00 95.81 111 ASN A O 1
ATOM 874 N N . VAL A 1 112 ? 22.812 11.444 -31.221 1.00 97.69 112 VAL A N 1
ATOM 875 C CA . VAL A 1 112 ? 21.472 12.047 -31.090 1.00 97.69 112 VAL A CA 1
ATOM 876 C C . VAL A 1 112 ? 20.447 11.036 -30.564 1.00 97.69 112 VAL A C 1
ATOM 878 O O . VAL A 1 112 ? 19.603 11.362 -29.727 1.00 97.69 112 VAL A O 1
ATOM 881 N N . LEU A 1 113 ? 20.499 9.786 -31.035 1.00 97.38 113 LEU A N 1
ATOM 882 C CA . LEU A 1 113 ? 19.650 8.716 -30.507 1.00 97.38 113 LEU A CA 1
ATOM 883 C C . LEU A 1 113 ? 19.974 8.389 -29.045 1.00 97.38 113 LEU A C 1
ATOM 885 O O . LEU A 1 113 ? 19.051 8.148 -28.270 1.00 97.38 113 LEU A O 1
ATOM 889 N N . GLY A 1 114 ? 21.254 8.410 -28.666 1.00 96.81 114 GLY A N 1
ATOM 890 C CA . GLY A 1 114 ? 21.696 8.255 -27.281 1.00 96.81 114 GLY A CA 1
ATOM 891 C C . GLY A 1 114 ? 21.066 9.297 -26.358 1.00 96.81 114 GLY A C 1
ATOM 892 O O . GLY A 1 114 ? 20.404 8.925 -25.394 1.00 96.81 114 GLY A O 1
ATOM 893 N N . GLU A 1 115 ? 21.167 10.578 -26.713 1.00 97.56 115 GLU A N 1
ATOM 894 C CA . GLU A 1 115 ? 20.579 11.681 -25.938 1.00 97.56 115 GLU A CA 1
ATOM 895 C C . GLU A 1 115 ? 19.054 11.557 -25.807 1.00 97.56 115 GLU A C 1
ATOM 897 O O . GLU A 1 115 ? 18.487 11.768 -24.734 1.00 97.56 115 GLU A O 1
ATOM 902 N N . ARG A 1 116 ? 18.365 11.155 -26.885 1.00 97.69 116 ARG A N 1
ATOM 903 C CA . ARG A 1 116 ? 16.912 10.916 -26.850 1.00 97.69 116 ARG A CA 1
ATOM 904 C C . ARG A 1 116 ? 16.532 9.786 -25.898 1.00 97.69 116 ARG A C 1
ATOM 906 O O . ARG A 1 116 ? 15.527 9.905 -25.198 1.00 97.69 116 ARG A O 1
ATOM 913 N N . ILE A 1 117 ? 17.306 8.699 -25.882 1.00 97.81 117 ILE A N 1
ATOM 914 C CA . ILE A 1 117 ? 17.094 7.575 -24.962 1.00 97.81 117 ILE A CA 1
ATOM 915 C C . ILE A 1 117 ? 17.309 8.030 -23.519 1.00 97.81 117 ILE A C 1
ATOM 917 O O . ILE A 1 117 ? 16.486 7.702 -22.666 1.00 97.81 117 ILE A O 1
ATOM 921 N N . ASP A 1 118 ? 18.358 8.806 -23.250 1.00 96.19 118 ASP A N 1
ATOM 922 C CA . ASP A 1 118 ? 18.657 9.294 -21.903 1.00 96.19 118 ASP A CA 1
ATOM 923 C C . ASP A 1 118 ? 17.548 10.226 -21.387 1.00 96.19 118 ASP A C 1
ATOM 925 O O . ASP A 1 118 ? 17.044 10.025 -20.279 1.00 96.19 118 ASP A O 1
ATOM 929 N N . ASN A 1 119 ? 17.062 11.148 -22.224 1.00 97.81 119 ASN A N 1
ATOM 930 C CA . ASN A 1 119 ? 15.923 12.010 -21.897 1.00 97.81 119 ASN A CA 1
ATOM 931 C C . ASN A 1 119 ? 14.625 11.210 -21.659 1.00 97.81 119 ASN A C 1
ATOM 933 O O . ASN A 1 119 ? 13.895 11.480 -20.708 1.00 97.81 119 ASN A O 1
ATOM 937 N N . LEU A 1 120 ? 14.327 10.193 -22.479 1.00 98.00 120 LEU A N 1
ATOM 938 C CA . LEU A 1 120 ? 13.167 9.318 -22.251 1.00 98.00 120 LEU A CA 1
ATOM 939 C C . LEU A 1 120 ? 13.293 8.529 -20.941 1.00 98.00 120 LEU A C 1
ATOM 941 O O . LEU A 1 120 ? 12.309 8.373 -20.214 1.00 98.00 120 LEU A O 1
ATOM 945 N N . CYS A 1 121 ? 14.496 8.048 -20.621 1.00 96.88 121 CYS A N 1
ATOM 946 C CA . CYS A 1 121 ? 14.764 7.387 -19.350 1.00 96.88 121 CYS A CA 1
ATOM 947 C C . CYS A 1 121 ? 14.490 8.334 -18.178 1.00 96.88 121 CYS A C 1
ATOM 949 O O . CYS A 1 121 ? 13.820 7.937 -17.227 1.00 96.88 121 CYS A O 1
ATOM 951 N N . GLU A 1 122 ? 14.951 9.582 -18.249 1.00 97.81 122 GLU A N 1
ATOM 952 C CA . GLU A 1 122 ? 14.710 10.592 -17.218 1.00 97.81 122 GLU A CA 1
ATOM 953 C C . GLU A 1 122 ? 13.219 10.899 -17.040 1.00 97.81 122 GLU A C 1
ATOM 955 O O . GLU A 1 122 ? 12.697 10.714 -15.941 1.00 97.81 122 GLU A O 1
ATOM 960 N N . GLN A 1 123 ? 12.500 11.193 -18.127 1.00 97.56 123 GLN A N 1
ATOM 961 C CA . GLN A 1 123 ? 11.051 11.427 -18.089 1.00 97.56 123 GLN A CA 1
ATOM 962 C C . GLN A 1 123 ? 10.281 10.244 -17.488 1.00 97.56 123 GLN A C 1
ATOM 964 O O . GLN A 1 123 ? 9.358 10.427 -16.692 1.00 97.56 123 GLN A O 1
ATOM 969 N N . SER A 1 124 ? 10.669 9.014 -17.840 1.00 98.00 124 SER A N 1
ATOM 970 C CA . SER A 1 124 ? 10.040 7.816 -17.281 1.00 98.00 124 SER A CA 1
ATOM 971 C C . SER A 1 124 ? 10.297 7.675 -15.777 1.00 98.00 124 SER A C 1
ATOM 973 O O . SER A 1 124 ? 9.383 7.312 -15.035 1.00 98.00 124 SER A O 1
ATOM 975 N N . ARG A 1 125 ? 11.510 8.001 -15.301 1.00 98.06 125 ARG A N 1
ATOM 976 C CA . ARG A 1 125 ? 11.854 7.970 -13.872 1.00 98.06 125 ARG A CA 1
ATOM 977 C C . ARG A 1 125 ? 11.064 9.009 -13.093 1.00 98.06 125 ARG A C 1
ATOM 979 O O . ARG A 1 125 ? 10.548 8.676 -12.026 1.00 98.06 125 ARG A O 1
ATOM 986 N N . ASP A 1 126 ? 10.938 10.219 -13.621 1.00 97.81 126 ASP A N 1
ATOM 987 C CA . ASP A 1 126 ? 10.193 11.298 -12.973 1.00 97.81 126 ASP A CA 1
ATOM 988 C C . ASP A 1 126 ? 8.709 10.954 -12.875 1.00 97.81 126 ASP A C 1
ATOM 990 O O . ASP A 1 126 ? 8.115 11.053 -11.800 1.00 97.81 126 ASP A O 1
ATOM 994 N N . PHE A 1 127 ? 8.128 10.442 -13.963 1.00 97.75 127 PHE A N 1
ATOM 995 C CA . PHE A 1 127 ? 6.745 9.978 -13.977 1.00 97.75 127 PHE A CA 1
ATOM 996 C C . PHE A 1 127 ? 6.500 8.869 -12.945 1.00 97.75 127 PHE A C 1
ATOM 998 O O . PHE A 1 127 ? 5.573 8.958 -12.138 1.00 97.75 127 PHE A O 1
ATOM 1005 N N . VAL A 1 128 ? 7.357 7.841 -12.918 1.00 97.88 128 VAL A N 1
ATOM 1006 C CA . VAL A 1 128 ? 7.253 6.748 -11.940 1.00 97.88 128 VAL A CA 1
ATOM 1007 C C . VAL A 1 128 ? 7.401 7.278 -10.513 1.00 97.88 128 VAL A C 1
ATOM 1009 O O . VAL A 1 128 ? 6.620 6.903 -9.639 1.00 97.88 128 VAL A O 1
ATOM 1012 N N . THR A 1 129 ? 8.349 8.182 -10.270 1.00 98.38 129 THR A N 1
ATOM 1013 C CA . THR A 1 129 ? 8.581 8.785 -8.949 1.00 98.38 129 THR A CA 1
ATOM 1014 C C . THR A 1 129 ? 7.370 9.588 -8.484 1.00 98.38 129 THR A C 1
ATOM 1016 O O . THR A 1 129 ? 6.931 9.433 -7.342 1.00 98.38 129 THR A O 1
ATOM 1019 N N . MET A 1 130 ? 6.777 10.385 -9.371 1.00 97.94 130 MET A N 1
ATOM 1020 C CA . MET A 1 130 ? 5.563 11.153 -9.103 1.00 97.94 130 MET A CA 1
ATOM 1021 C C . MET A 1 130 ? 4.386 10.235 -8.750 1.00 97.94 130 MET A C 1
ATOM 1023 O O . MET A 1 130 ? 3.749 10.422 -7.712 1.00 97.94 130 MET A O 1
ATOM 1027 N N . CYS A 1 131 ? 4.120 9.208 -9.565 1.00 97.31 131 CYS A N 1
ATOM 1028 C CA . CYS A 1 131 ? 3.032 8.261 -9.315 1.00 97.31 131 CYS A CA 1
ATOM 1029 C C . CYS A 1 131 ? 3.218 7.498 -7.998 1.00 97.31 131 CYS A C 1
ATOM 1031 O O . CYS A 1 131 ? 2.269 7.350 -7.227 1.00 97.31 131 CYS A O 1
ATOM 1033 N N . LEU A 1 132 ? 4.434 7.021 -7.716 1.00 97.69 132 LEU A N 1
ATOM 1034 C CA . LEU A 1 132 ? 4.726 6.297 -6.479 1.00 97.69 132 LEU A CA 1
ATOM 1035 C C . LEU A 1 132 ? 4.597 7.192 -5.245 1.00 97.69 132 LEU A C 1
ATOM 1037 O O . LEU A 1 132 ? 4.055 6.744 -4.236 1.00 97.69 132 LEU A O 1
ATOM 1041 N N . THR A 1 133 ? 5.050 8.443 -5.327 1.00 98.12 133 THR A N 1
ATOM 1042 C CA . THR A 1 133 ? 4.947 9.406 -4.222 1.00 98.12 133 THR A CA 1
ATOM 1043 C C . THR A 1 133 ? 3.487 9.749 -3.939 1.00 98.12 133 THR A C 1
ATOM 1045 O O . THR A 1 133 ? 3.038 9.595 -2.809 1.00 98.12 133 THR A O 1
ATOM 1048 N N . SER A 1 134 ? 2.703 10.066 -4.974 1.00 98.00 134 SER A N 1
ATOM 1049 C CA . SER A 1 134 ? 1.268 10.342 -4.819 1.00 98.00 134 SER A CA 1
ATOM 1050 C C . SER A 1 134 ? 0.505 9.148 -4.230 1.00 98.00 134 SER A C 1
ATOM 1052 O O . SER A 1 134 ? -0.291 9.306 -3.304 1.00 98.00 134 SER A O 1
ATOM 1054 N N . ASN A 1 135 ? 0.784 7.929 -4.703 1.00 97.00 135 ASN A N 1
ATOM 1055 C CA . ASN A 1 135 ? 0.169 6.722 -4.149 1.00 97.00 135 ASN A CA 1
ATOM 1056 C C . ASN A 1 135 ? 0.563 6.491 -2.687 1.00 97.00 135 ASN A C 1
ATOM 1058 O O . ASN A 1 135 ? -0.285 6.118 -1.874 1.00 97.00 135 ASN A O 1
ATOM 1062 N N . ARG A 1 136 ? 1.836 6.712 -2.344 1.00 98.31 136 ARG A N 1
ATOM 1063 C CA . ARG A 1 136 ? 2.329 6.613 -0.969 1.00 98.31 136 ARG A CA 1
ATOM 1064 C C . ARG A 1 136 ? 1.590 7.586 -0.053 1.00 98.31 136 ARG A C 1
ATOM 1066 O O . ARG A 1 136 ? 1.148 7.164 1.013 1.00 98.31 136 ARG A O 1
ATOM 1073 N N . ASP A 1 137 ? 1.429 8.836 -0.469 1.00 98.19 137 ASP A N 1
ATOM 1074 C CA . ASP A 1 137 ? 0.775 9.871 0.334 1.00 98.19 137 ASP A CA 1
ATOM 1075 C C . ASP A 1 137 ? -0.706 9.547 0.570 1.00 98.19 137 ASP A C 1
ATOM 1077 O O . ASP A 1 137 ? -1.165 9.569 1.713 1.00 98.19 137 ASP A O 1
ATOM 1081 N N . ASN A 1 138 ? -1.423 9.103 -0.469 1.00 97.94 138 ASN A N 1
ATOM 1082 C CA . ASN A 1 138 ? -2.815 8.653 -0.349 1.00 97.94 138 ASN A CA 1
ATOM 1083 C C . ASN A 1 138 ? -2.966 7.485 0.643 1.00 97.94 138 ASN A C 1
ATOM 1085 O O . ASN A 1 138 ? -3.909 7.438 1.439 1.00 97.94 138 ASN A O 1
ATOM 1089 N N . VAL A 1 139 ? -2.037 6.520 0.610 1.00 98.06 139 VAL A N 1
ATOM 1090 C CA . VAL A 1 139 ? -2.037 5.384 1.545 1.00 98.06 139 VAL A CA 1
ATOM 1091 C C . VAL A 1 139 ? -1.750 5.851 2.972 1.00 98.06 139 VAL A C 1
ATOM 1093 O O . VAL A 1 139 ? -2.416 5.392 3.901 1.00 98.06 139 VAL A O 1
ATOM 1096 N N . LEU A 1 140 ? -0.797 6.767 3.161 1.00 98.44 140 LEU A N 1
ATOM 1097 C CA . LEU A 1 140 ? -0.479 7.325 4.476 1.00 98.44 140 LEU A CA 1
ATOM 1098 C C . LEU A 1 140 ? -1.670 8.084 5.068 1.00 98.44 140 LEU A C 1
ATOM 1100 O O . LEU A 1 140 ? -2.028 7.838 6.220 1.00 98.44 140 LEU A O 1
ATOM 1104 N N . GLU A 1 141 ? -2.341 8.922 4.279 1.00 98.56 141 GLU A N 1
ATOM 1105 C CA . GLU A 1 141 ? -3.530 9.655 4.720 1.00 98.56 141 GLU A CA 1
ATOM 1106 C C . GLU A 1 141 ? -4.666 8.704 5.128 1.00 98.56 141 GLU A C 1
ATOM 1108 O O . GLU A 1 141 ? -5.286 8.862 6.188 1.00 98.56 141 GLU A O 1
ATOM 1113 N N . LEU A 1 142 ? -4.910 7.660 4.327 1.00 98.25 142 LEU A N 1
ATOM 1114 C CA . LEU A 1 142 ? -5.917 6.649 4.635 1.00 98.25 142 LEU A CA 1
ATOM 1115 C C . LEU A 1 142 ? -5.593 5.906 5.939 1.00 98.25 142 LEU A C 1
ATOM 1117 O O . LEU A 1 142 ? -6.478 5.730 6.784 1.00 98.25 142 LEU A O 1
ATOM 1121 N N . LEU A 1 143 ? -4.342 5.475 6.116 1.00 98.31 143 LEU A N 1
ATOM 1122 C CA . LEU A 1 143 ? -3.898 4.789 7.330 1.00 98.31 143 LEU A CA 1
ATOM 1123 C C . LEU A 1 143 ? -4.026 5.688 8.561 1.00 98.31 143 LEU A C 1
ATOM 1125 O O . LEU A 1 143 ? -4.515 5.233 9.596 1.00 98.31 143 LEU A O 1
ATOM 1129 N N . ASP A 1 144 ? -3.665 6.963 8.451 1.00 98.62 144 ASP A N 1
ATOM 1130 C CA . ASP A 1 144 ? -3.786 7.939 9.532 1.00 98.62 144 ASP A CA 1
ATOM 1131 C C . ASP A 1 144 ? -5.245 8.192 9.919 1.00 98.62 144 ASP A C 1
ATOM 1133 O O . ASP A 1 144 ? -5.586 8.216 11.106 1.00 98.62 144 ASP A O 1
ATOM 1137 N N . SER A 1 145 ? -6.132 8.317 8.930 1.00 98.56 145 SER A N 1
ATOM 1138 C CA . SER A 1 145 ? -7.575 8.447 9.145 1.00 98.56 145 SER A CA 1
ATOM 1139 C C . SER A 1 145 ? -8.147 7.235 9.889 1.00 98.56 145 SER A C 1
ATOM 1141 O O . SER A 1 145 ? -8.856 7.379 10.895 1.00 98.56 145 SER A O 1
ATOM 1143 N N . LYS A 1 146 ? -7.785 6.017 9.460 1.00 98.38 146 LYS A N 1
ATOM 1144 C CA . LYS A 1 146 ? -8.217 4.777 10.124 1.00 98.38 146 LYS A CA 1
ATOM 1145 C C . LYS A 1 146 ? -7.640 4.647 11.529 1.00 98.38 146 LYS A C 1
ATOM 1147 O O . LYS A 1 146 ? -8.393 4.303 12.441 1.00 98.38 146 LYS A O 1
ATOM 1152 N N . ARG A 1 147 ? -6.362 4.987 11.729 1.00 98.69 147 ARG A N 1
ATOM 1153 C CA . ARG A 1 147 ? -5.715 4.993 13.048 1.00 98.69 147 ARG A CA 1
ATOM 1154 C C . ARG A 1 147 ? -6.456 5.917 14.011 1.00 98.69 147 ARG A C 1
ATOM 1156 O O . ARG A 1 147 ? -6.867 5.468 15.073 1.00 98.69 147 ARG A O 1
ATOM 1163 N N . LYS A 1 148 ? -6.731 7.163 13.605 1.00 98.56 148 LYS A N 1
ATOM 1164 C CA . LYS A 1 148 ? -7.494 8.134 14.413 1.00 98.56 148 LYS A CA 1
ATOM 1165 C C . LYS A 1 148 ? -8.882 7.610 14.791 1.00 98.56 148 LYS A C 1
ATOM 1167 O O . LYS A 1 148 ? -9.312 7.791 15.929 1.00 98.56 148 LYS A O 1
ATOM 1172 N N . LYS A 1 149 ? -9.592 6.958 13.862 1.00 98.50 149 LYS A N 1
ATOM 1173 C CA . LYS A 1 149 ? -10.910 6.363 14.144 1.00 98.50 149 LYS A CA 1
ATOM 1174 C C . LYS A 1 149 ? -10.815 5.222 15.162 1.00 98.50 149 LYS A C 1
ATOM 1176 O O . LYS A 1 149 ? -11.627 5.177 16.081 1.00 98.50 149 LYS A O 1
ATOM 1181 N N . LEU A 1 150 ? -9.824 4.342 15.017 1.00 98.31 150 LEU A N 1
ATOM 1182 C CA . LEU A 1 150 ? -9.606 3.223 15.932 1.00 98.31 150 LEU A CA 1
ATOM 1183 C C . LEU A 1 150 ? -9.234 3.710 17.338 1.00 98.31 150 LEU A C 1
ATOM 1185 O O . LEU A 1 150 ? -9.804 3.227 18.308 1.00 98.31 150 LEU A O 1
ATOM 1189 N N . THR A 1 151 ? -8.383 4.732 17.452 1.00 98.62 151 THR A N 1
ATOM 1190 C CA . THR A 1 151 ? -8.062 5.365 18.742 1.00 98.62 151 THR A CA 1
ATOM 1191 C C . THR A 1 151 ? -9.304 5.944 19.420 1.00 98.62 151 THR A C 1
ATOM 1193 O O . THR A 1 151 ? -9.515 5.709 20.604 1.00 98.62 151 THR A O 1
ATOM 1196 N N . LYS A 1 152 ? -10.179 6.644 18.681 1.00 98.44 152 LYS A N 1
ATOM 1197 C CA . LYS A 1 152 ? -11.440 7.168 19.242 1.00 98.44 152 LYS A CA 1
ATOM 1198 C C . LYS A 1 152 ? -12.341 6.055 19.781 1.00 98.44 152 LYS A C 1
ATOM 1200 O O . LYS A 1 152 ? -12.893 6.197 20.865 1.00 98.44 152 LYS A O 1
ATOM 1205 N N . MET A 1 153 ? -12.479 4.960 19.031 1.00 98.19 153 MET A N 1
ATOM 1206 C CA . MET A 1 153 ? -13.262 3.800 19.469 1.00 98.19 153 MET A CA 1
ATOM 1207 C C . MET A 1 153 ? -12.653 3.135 20.704 1.00 98.19 153 MET A C 1
ATOM 1209 O O . MET A 1 153 ? -13.396 2.760 21.602 1.00 98.19 153 MET A O 1
ATOM 1213 N N . ASN A 1 154 ? -11.324 3.023 20.765 1.00 98.38 154 ASN A N 1
ATOM 1214 C CA . ASN A 1 154 ? -10.631 2.438 21.908 1.00 98.38 154 ASN A CA 1
ATOM 1215 C C . ASN A 1 154 ? -10.856 3.254 23.185 1.00 98.38 154 ASN A C 1
ATOM 1217 O O . ASN A 1 154 ? -11.231 2.691 24.203 1.00 98.38 154 ASN A O 1
ATOM 1221 N N . ASN A 1 155 ? -10.723 4.580 23.105 1.00 98.44 155 ASN A N 1
ATOM 1222 C CA . ASN A 1 155 ? -10.957 5.461 24.251 1.00 98.44 155 ASN A CA 1
ATOM 1223 C C . ASN A 1 155 ? -12.421 5.405 24.724 1.00 98.44 155 ASN A C 1
ATOM 1225 O O . ASN A 1 155 ? -12.686 5.406 25.921 1.00 98.44 155 ASN A O 1
ATOM 1229 N N . ALA A 1 156 ? -13.380 5.338 23.793 1.00 98.62 156 ALA A N 1
ATOM 1230 C CA . ALA A 1 156 ? -14.794 5.189 24.138 1.00 98.62 156 ALA A CA 1
ATOM 1231 C C . ALA A 1 156 ? -15.088 3.831 24.795 1.00 98.62 156 ALA A C 1
ATOM 1233 O O . ALA A 1 156 ? -15.860 3.760 25.747 1.00 98.62 156 ALA A O 1
ATOM 1234 N N . LEU A 1 157 ? -14.465 2.756 24.304 1.00 98.50 157 LEU A N 1
ATOM 1235 C CA . LEU A 1 157 ? -14.580 1.427 24.899 1.00 98.50 157 LEU A CA 1
ATOM 1236 C C . LEU A 1 157 ? -13.980 1.383 26.305 1.00 98.50 157 LEU A C 1
ATOM 1238 O O . LEU A 1 157 ? -14.594 0.820 27.203 1.00 98.50 157 LEU A O 1
ATOM 1242 N N . GLU A 1 158 ? -12.815 1.996 26.502 1.00 98.69 158 GLU A N 1
ATOM 1243 C CA . GLU A 1 158 ? -12.166 2.098 27.808 1.00 98.69 158 GLU A CA 1
ATOM 1244 C C . GLU A 1 158 ? -13.056 2.833 28.819 1.00 98.69 158 GLU A C 1
ATOM 1246 O O . GLU A 1 158 ? -13.251 2.333 29.923 1.00 98.69 158 GLU A O 1
ATOM 1251 N N . ALA A 1 159 ? -13.692 3.939 28.415 1.00 98.69 159 ALA A N 1
ATOM 1252 C CA . ALA A 1 159 ? -14.667 4.642 29.250 1.00 98.69 159 ALA A CA 1
ATOM 1253 C C . ALA A 1 159 ? -15.864 3.748 29.629 1.00 98.69 159 ALA A C 1
ATOM 1255 O O . ALA A 1 159 ? -16.171 3.606 30.807 1.00 98.69 159 ALA A O 1
ATOM 1256 N N . MET A 1 160 ? -16.477 3.059 28.658 1.00 98.56 160 MET A N 1
ATOM 1257 C CA . MET A 1 160 ? -17.602 2.151 28.935 1.00 98.56 160 MET A CA 1
ATOM 1258 C C . MET A 1 160 ? -17.218 0.993 29.865 1.00 98.56 160 MET A C 1
ATOM 1260 O O . MET A 1 160 ? -18.014 0.574 30.700 1.00 98.56 160 MET A O 1
ATOM 1264 N N . VAL A 1 161 ? -16.003 0.453 29.728 1.00 98.62 161 VAL A N 1
ATOM 1265 C CA . VAL A 1 161 ? -15.501 -0.605 30.615 1.00 98.62 161 VAL A CA 1
ATOM 1266 C C . VAL A 1 161 ? -15.310 -0.081 32.038 1.00 98.62 161 VAL A C 1
ATOM 1268 O O . VAL A 1 161 ? -15.586 -0.814 32.987 1.00 98.62 161 VAL A O 1
ATOM 1271 N N . MET A 1 162 ? -14.863 1.166 32.201 1.00 98.50 162 MET A N 1
ATOM 1272 C CA . MET A 1 162 ? -14.738 1.797 33.515 1.00 98.50 162 MET A CA 1
ATOM 1273 C C . MET A 1 162 ? -16.104 2.008 34.174 1.00 98.50 162 MET A C 1
ATOM 1275 O O . MET A 1 162 ? -16.266 1.606 35.326 1.00 98.50 162 MET A O 1
ATOM 1279 N N . ASP A 1 163 ? -17.091 2.514 33.432 1.00 98.50 163 ASP A N 1
ATOM 1280 C CA . ASP A 1 163 ? -18.462 2.702 33.928 1.00 98.50 163 ASP A CA 1
ATOM 1281 C C . ASP A 1 163 ? -19.091 1.362 34.354 1.00 98.50 163 ASP A C 1
ATOM 1283 O O . ASP A 1 163 ? -19.595 1.220 35.469 1.00 98.50 163 ASP A O 1
ATOM 1287 N N . LEU A 1 164 ? -18.985 0.327 33.509 1.00 98.25 164 LEU A N 1
ATOM 1288 C CA . LEU A 1 164 ? -19.483 -1.019 33.824 1.00 98.25 164 LEU A CA 1
ATOM 1289 C C . LEU A 1 164 ? -18.787 -1.631 35.044 1.00 98.25 164 LEU A C 1
ATOM 1291 O O . LEU A 1 164 ? -19.405 -2.364 35.822 1.00 98.25 164 LEU A O 1
ATOM 1295 N N . LYS A 1 165 ? -17.490 -1.364 35.215 1.00 98.62 165 LYS A N 1
ATOM 1296 C CA . LYS A 1 165 ? -16.725 -1.837 36.371 1.00 98.62 165 LYS A CA 1
ATOM 1297 C C . LYS A 1 165 ? -17.204 -1.167 37.658 1.00 98.62 165 LYS A C 1
ATOM 1299 O O . LYS A 1 165 ? -17.321 -1.853 38.672 1.00 98.62 165 LYS A O 1
ATOM 1304 N N . GLU A 1 166 ? -17.496 0.130 37.620 1.00 98.50 166 GLU A N 1
ATOM 1305 C CA . GLU A 1 166 ? -18.057 0.869 38.753 1.00 98.50 166 GLU A CA 1
ATOM 1306 C C . GLU A 1 166 ? -19.466 0.368 39.110 1.00 98.50 166 GLU A C 1
ATOM 1308 O O . GLU A 1 166 ? -19.730 0.036 40.268 1.00 98.50 166 GLU A O 1
ATOM 1313 N N . GLU A 1 167 ? -20.341 0.187 38.117 1.00 98.19 167 GLU A N 1
ATOM 1314 C CA . GLU A 1 167 ? -21.679 -0.388 38.313 1.00 98.19 167 GLU A CA 1
ATOM 1315 C C . GLU A 1 167 ? -21.606 -1.800 38.923 1.00 98.19 167 GLU A C 1
ATOM 1317 O O . GLU A 1 167 ? -22.272 -2.107 39.914 1.00 98.19 167 GLU A O 1
ATOM 1322 N N . THR A 1 168 ? -20.724 -2.658 38.404 1.00 97.75 168 THR A N 1
ATOM 1323 C CA . THR A 1 168 ? -20.532 -4.016 38.937 1.00 97.75 168 THR A CA 1
ATOM 1324 C C . THR A 1 168 ? -20.022 -3.987 40.381 1.00 97.75 168 THR A C 1
ATOM 1326 O O . THR A 1 168 ? -20.460 -4.786 41.215 1.00 97.75 168 THR A O 1
ATOM 1329 N N . MET A 1 169 ? -19.112 -3.063 40.702 1.00 98.56 169 MET A N 1
ATOM 1330 C CA . MET A 1 169 ? -18.565 -2.904 42.049 1.00 98.56 169 MET A CA 1
ATOM 1331 C C . MET A 1 169 ? -19.643 -2.455 43.043 1.00 98.56 169 MET A C 1
ATOM 1333 O O . MET A 1 169 ? -19.784 -3.070 44.100 1.00 98.56 169 MET A O 1
ATOM 1337 N N . THR A 1 170 ? -20.448 -1.450 42.689 1.00 98.44 170 THR A N 1
ATOM 1338 C CA . THR A 1 170 ? -21.551 -0.965 43.538 1.00 98.44 170 THR A CA 1
ATOM 1339 C C . THR A 1 170 ? -22.615 -2.040 43.771 1.00 98.44 170 THR A C 1
ATOM 1341 O O . THR A 1 170 ? -23.025 -2.262 44.913 1.00 98.44 170 THR A O 1
ATOM 1344 N N . MET A 1 171 ? -23.004 -2.780 42.727 1.00 98.44 171 MET A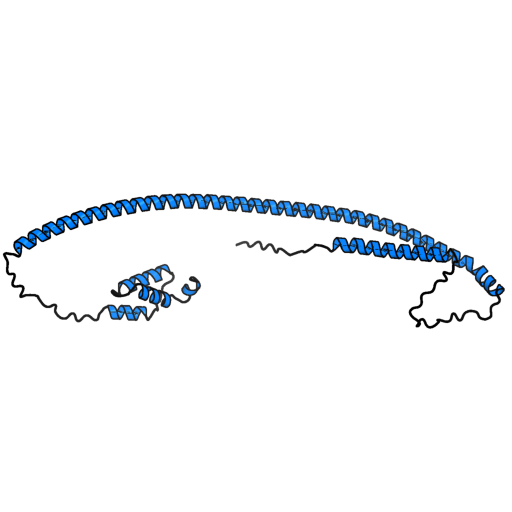 N 1
ATOM 1345 C CA . MET A 1 171 ? -23.946 -3.894 42.848 1.00 98.44 171 MET A CA 1
ATOM 1346 C C . MET A 1 171 ? -23.400 -5.009 43.751 1.00 98.44 171 MET A C 1
ATOM 1348 O O . MET A 1 171 ? -24.129 -5.530 44.594 1.00 98.44 171 MET A O 1
ATOM 1352 N N . THR A 1 172 ? -22.114 -5.347 43.619 1.00 98.50 172 THR A N 1
ATOM 1353 C CA . THR A 1 172 ? -21.459 -6.358 44.466 1.00 98.50 172 THR A CA 1
ATOM 1354 C C . THR A 1 172 ? -21.468 -5.944 45.938 1.00 98.50 172 THR A C 1
ATOM 1356 O O . THR A 1 172 ? -21.786 -6.759 46.801 1.00 98.50 172 THR A O 1
ATOM 1359 N N . MET A 1 173 ? -21.186 -4.671 46.238 1.00 98.25 173 MET A N 1
ATOM 1360 C CA . MET A 1 173 ? -21.251 -4.147 47.607 1.00 98.25 173 MET A CA 1
ATOM 1361 C C . MET A 1 173 ? -22.669 -4.238 48.184 1.00 98.25 173 MET A C 1
ATOM 1363 O O . MET A 1 173 ? -22.839 -4.735 49.293 1.00 98.25 173 MET A O 1
ATOM 1367 N N . ALA A 1 174 ? -23.689 -3.835 47.420 1.00 98.38 174 ALA A N 1
ATOM 1368 C CA . ALA A 1 174 ? -25.081 -3.902 47.862 1.00 98.38 174 ALA A CA 1
ATOM 1369 C C . ALA A 1 174 ? -25.557 -5.344 48.126 1.00 98.38 174 ALA A C 1
ATOM 1371 O O . ALA A 1 174 ? -26.315 -5.583 49.067 1.00 98.38 174 ALA A O 1
ATOM 1372 N N . LEU A 1 175 ? -25.118 -6.311 47.311 1.00 98.44 175 LEU A N 1
ATOM 1373 C CA . LEU A 1 175 ? -25.411 -7.730 47.529 1.00 98.44 175 LEU A CA 1
ATOM 1374 C C . LEU A 1 175 ? -24.738 -8.261 48.797 1.00 98.44 175 LEU A C 1
ATOM 1376 O O . LEU A 1 175 ? -25.406 -8.929 49.581 1.00 98.44 175 LEU A O 1
ATOM 1380 N N . ASN A 1 176 ? -23.466 -7.929 49.028 1.00 98.25 176 A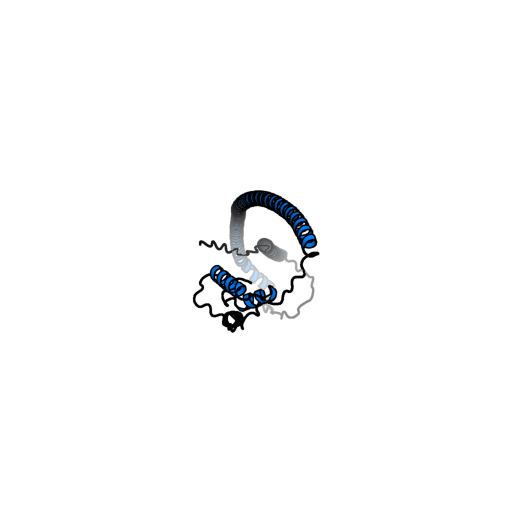SN A N 1
ATOM 1381 C CA . ASN A 1 176 ? -22.756 -8.339 50.242 1.00 98.25 176 ASN A CA 1
ATOM 1382 C C . ASN A 1 176 ? -23.432 -7.791 51.506 1.00 98.25 176 ASN A C 1
ATOM 1384 O O . ASN A 1 176 ? -23.653 -8.547 52.444 1.00 98.25 176 ASN A O 1
ATOM 1388 N N . THR A 1 177 ? -23.870 -6.527 51.502 1.00 98.56 177 THR A N 1
ATOM 1389 C CA . THR A 1 177 ? -24.628 -5.951 52.627 1.00 98.56 177 THR A CA 1
ATOM 1390 C C . THR A 1 177 ? -25.930 -6.713 52.906 1.00 98.56 177 THR A C 1
ATOM 1392 O O . THR A 1 177 ? -26.254 -6.970 54.060 1.00 98.56 177 THR A O 1
ATOM 1395 N N . LYS A 1 178 ? -26.671 -7.124 51.867 1.00 98.38 178 LYS A N 1
ATOM 1396 C CA . LYS A 1 178 ? -27.893 -7.932 52.043 1.00 98.38 178 LYS A CA 1
ATOM 1397 C C . LYS A 1 178 ? -27.606 -9.341 52.552 1.00 98.38 178 LYS A C 1
ATOM 1399 O O . LYS A 1 178 ? -28.415 -9.885 53.294 1.00 98.38 178 LYS A O 1
ATOM 1404 N N . ILE A 1 179 ? -26.493 -9.945 52.133 1.00 97.81 179 ILE A N 1
ATOM 1405 C CA . ILE A 1 179 ? -26.060 -11.248 52.652 1.00 97.81 179 ILE A CA 1
ATOM 1406 C C . ILE A 1 179 ? -25.798 -11.132 54.156 1.00 97.81 179 ILE A C 1
ATOM 1408 O O . ILE A 1 179 ? -26.346 -11.927 54.909 1.00 97.81 179 ILE A O 1
ATOM 1412 N N . GLU A 1 180 ? -25.062 -10.109 54.598 1.00 97.69 180 GLU A N 1
ATOM 1413 C CA . GLU A 1 180 ? -24.789 -9.864 56.023 1.00 97.69 180 GLU A CA 1
ATOM 1414 C C . GLU A 1 180 ? -26.076 -9.638 56.840 1.00 97.69 180 GLU A C 1
ATOM 1416 O O . GLU A 1 180 ? -26.222 -10.180 57.937 1.00 97.69 180 GLU A O 1
ATOM 1421 N N . GLU A 1 181 ? -27.039 -8.879 56.302 1.00 97.81 181 GLU A N 1
ATOM 1422 C CA . GLU A 1 181 ? -28.351 -8.663 56.929 1.00 97.81 181 GLU A CA 1
ATOM 1423 C C . GLU A 1 181 ? -29.131 -9.980 57.083 1.00 97.81 181 GLU A C 1
ATOM 1425 O O . GLU A 1 181 ? -29.575 -10.314 58.184 1.00 97.81 181 GLU A O 1
ATOM 1430 N N . LEU A 1 182 ? -29.237 -10.768 56.005 1.00 97.44 182 LEU A N 1
ATOM 1431 C CA . LEU A 1 182 ? -29.938 -12.056 56.005 1.00 97.44 182 LEU A CA 1
ATOM 1432 C C . LEU A 1 182 ? -29.264 -13.092 56.913 1.00 97.44 182 LEU A C 1
ATOM 1434 O O . LEU A 1 182 ? -29.951 -13.865 57.582 1.00 97.44 182 LEU A O 1
ATOM 1438 N N . GLU A 1 183 ? -27.931 -13.118 56.963 1.00 97.31 183 GLU A N 1
ATOM 1439 C CA . GLU A 1 183 ? -27.182 -13.955 57.904 1.00 97.31 183 GLU A CA 1
ATOM 1440 C C . GLU A 1 183 ? -27.490 -13.564 59.357 1.00 97.31 183 GLU A C 1
ATOM 1442 O O . GLU A 1 183 ? -27.724 -14.440 60.196 1.00 97.31 183 GLU A O 1
ATOM 1447 N N . GLY A 1 184 ? -27.577 -12.262 59.653 1.00 96.12 184 GLY A N 1
ATOM 1448 C CA . GLY A 1 184 ? -27.991 -11.751 60.961 1.00 96.12 184 GLY A CA 1
ATOM 1449 C C . GLY A 1 184 ? -29.417 -12.160 61.350 1.00 96.12 184 GLY A C 1
ATOM 1450 O O . GLY A 1 184 ? -29.645 -12.639 62.467 1.00 96.12 184 GLY A O 1
ATOM 1451 N N . GLU A 1 185 ? -30.378 -12.034 60.431 1.00 95.25 185 GLU A N 1
ATOM 1452 C CA . GLU A 1 185 ? -31.764 -12.473 60.647 1.00 95.25 185 GLU A CA 1
ATOM 1453 C C . GLU A 1 185 ? -31.864 -13.986 60.881 1.00 95.25 185 GLU A C 1
ATOM 1455 O O . GLU A 1 185 ? -32.582 -14.441 61.780 1.00 95.25 185 GLU A O 1
ATOM 1460 N N . LEU A 1 186 ? -31.105 -14.781 60.123 1.00 95.56 186 LEU A N 1
ATOM 1461 C CA . LEU A 1 186 ? -31.094 -16.236 60.249 1.00 95.56 186 LEU A CA 1
ATOM 1462 C C . LEU A 1 186 ? -30.624 -16.683 61.641 1.00 95.56 186 LEU A C 1
ATOM 1464 O O . LEU A 1 186 ? -31.236 -17.580 62.230 1.00 95.56 186 LEU A O 1
ATOM 1468 N N . VAL A 1 187 ? -29.605 -16.028 62.210 1.00 94.50 187 VAL A N 1
ATOM 1469 C CA . VAL A 1 187 ? -29.135 -16.289 63.584 1.00 94.50 187 VAL A CA 1
ATOM 1470 C C . VAL A 1 187 ? -30.239 -16.015 64.615 1.00 94.50 187 VAL A C 1
ATOM 1472 O O . VAL A 1 187 ? -30.439 -16.816 65.536 1.00 94.50 187 VAL A O 1
ATOM 1475 N N . LEU A 1 188 ? -31.006 -14.930 64.452 1.00 91.44 188 LEU A N 1
ATOM 1476 C CA . LEU A 1 188 ? -32.140 -14.610 65.331 1.00 91.44 188 LEU A CA 1
ATOM 1477 C C . LEU A 1 188 ? -33.250 -15.666 65.235 1.00 91.44 188 LEU A C 1
ATOM 1479 O O . LEU A 1 188 ? -33.753 -16.134 66.264 1.00 91.44 188 LEU A O 1
ATOM 1483 N N . CYS A 1 189 ? -33.603 -16.087 64.017 1.00 89.50 189 CYS A N 1
ATOM 1484 C CA . CYS A 1 189 ? -34.566 -17.164 63.795 1.00 89.50 189 CYS A CA 1
ATOM 1485 C C . CYS A 1 189 ? -34.103 -18.475 64.445 1.00 89.50 189 CYS A C 1
ATOM 1487 O O . CYS A 1 189 ? -34.882 -19.133 65.141 1.00 89.50 189 CYS A O 1
ATOM 1489 N N . GLN A 1 190 ? -32.830 -18.836 64.278 1.00 89.19 190 GLN A N 1
ATOM 1490 C CA . GLN A 1 190 ? -32.256 -20.049 64.855 1.00 89.19 190 GLN A CA 1
ATOM 1491 C C . GLN A 1 190 ? -32.300 -20.027 66.394 1.00 89.19 190 GLN A C 1
ATOM 1493 O O . GLN A 1 190 ? -32.690 -21.022 67.013 1.00 89.19 190 GLN A O 1
ATOM 1498 N N . ALA A 1 191 ? -31.994 -18.887 67.023 1.00 88.12 191 ALA A N 1
ATOM 1499 C CA . ALA A 1 191 ? -32.075 -18.718 68.476 1.00 88.12 191 ALA A CA 1
ATOM 1500 C C . ALA A 1 191 ? -33.515 -18.842 69.014 1.00 88.12 191 ALA A C 1
ATOM 1502 O O . ALA A 1 191 ? -33.745 -19.456 70.062 1.00 88.12 191 ALA A O 1
ATOM 1503 N N . ALA A 1 192 ? -34.500 -18.298 68.293 1.00 83.50 192 ALA A N 1
ATOM 1504 C CA . ALA A 1 192 ? -35.912 -18.396 68.663 1.00 83.50 192 ALA A CA 1
ATOM 1505 C C . ALA A 1 192 ? -36.444 -19.839 68.572 1.00 83.50 192 ALA A C 1
ATOM 1507 O O . ALA A 1 192 ? -37.183 -20.285 69.457 1.00 83.50 192 ALA A O 1
ATOM 1508 N N . VAL A 1 193 ? -36.041 -20.587 67.538 1.00 82.50 193 VAL A N 1
ATOM 1509 C CA . VAL A 1 193 ? -36.415 -22.000 67.357 1.00 82.50 193 VAL A CA 1
ATOM 1510 C C . VAL A 1 193 ? -35.760 -22.885 68.418 1.00 82.50 193 VAL A C 1
ATOM 1512 O O . VAL A 1 193 ? -36.457 -23.678 69.053 1.00 82.50 193 VAL A O 1
ATOM 1515 N N . GLY A 1 194 ? -34.463 -22.706 68.695 1.00 70.12 194 GLY A N 1
ATOM 1516 C CA . GLY A 1 194 ? -33.757 -23.455 69.742 1.00 70.12 194 GLY A CA 1
ATOM 1517 C C . GLY A 1 194 ? -34.404 -23.324 71.129 1.00 70.12 194 GLY A C 1
ATOM 1518 O O . GLY A 1 194 ? -34.401 -24.276 71.904 1.00 70.12 194 GLY A O 1
ATOM 1519 N N . LYS A 1 195 ? -35.055 -22.187 71.415 1.00 58.78 195 LYS A N 1
ATOM 1520 C CA . LYS A 1 195 ? -35.818 -21.957 72.657 1.00 58.78 195 LYS A CA 1
ATOM 1521 C C . LYS A 1 195 ? -37.169 -22.682 72.722 1.00 58.78 195 LYS A C 1
ATOM 1523 O O . LYS A 1 195 ? -37.633 -22.963 73.823 1.00 58.78 195 LYS A O 1
ATOM 1528 N N . ARG A 1 196 ? -37.816 -22.976 71.586 1.00 51.53 196 ARG A N 1
ATOM 1529 C CA . ARG A 1 196 ? -39.106 -23.702 71.539 1.00 51.53 196 ARG A CA 1
ATOM 1530 C C . ARG A 1 196 ? -38.953 -25.219 71.438 1.00 51.53 196 ARG A C 1
ATOM 1532 O O . ARG A 1 196 ? -39.867 -25.942 71.819 1.00 51.53 196 ARG A O 1
ATOM 1539 N N . VAL A 1 197 ? -37.817 -25.718 70.956 1.00 46.25 197 VAL A N 1
ATOM 1540 C CA . VAL A 1 197 ? -37.589 -27.168 70.811 1.00 46.25 197 VAL A CA 1
ATOM 1541 C C . VAL A 1 197 ? -37.309 -27.855 72.157 1.00 46.25 197 VAL A C 1
ATOM 1543 O O . VAL A 1 197 ? -37.560 -29.048 72.295 1.00 46.25 197 VAL A O 1
ATOM 1546 N N . SER A 1 198 ? -36.934 -27.113 73.202 1.00 48.94 198 SER A N 1
ATOM 1547 C CA . SER A 1 198 ? -36.821 -27.662 74.562 1.00 48.94 198 SER A CA 1
ATOM 1548 C C . SER A 1 198 ? -38.169 -27.990 75.226 1.00 48.94 198 SER A C 1
ATOM 1550 O O . SER A 1 198 ? -38.173 -28.597 76.293 1.00 48.94 198 SER A O 1
ATOM 1552 N N . SER A 1 199 ? -39.311 -27.598 74.642 1.00 43.72 199 SER A N 1
ATOM 1553 C CA . SER A 1 199 ? -40.634 -27.770 75.267 1.00 43.72 199 SER A CA 1
ATOM 1554 C C . SER A 1 199 ? -41.664 -28.545 74.444 1.00 43.72 199 SER A C 1
ATOM 1556 O O . SER A 1 199 ? -42.776 -28.742 74.930 1.00 43.72 199 SER A O 1
ATOM 1558 N N . ILE A 1 200 ? -41.335 -29.038 73.242 1.00 42.66 200 ILE A N 1
ATOM 1559 C CA . ILE A 1 200 ? -42.289 -29.820 72.440 1.00 42.66 200 ILE A CA 1
ATOM 1560 C C . ILE A 1 200 ? -41.621 -31.070 71.863 1.00 42.66 200 ILE A C 1
ATOM 1562 O O . ILE A 1 200 ? -40.900 -31.026 70.869 1.00 42.66 200 ILE A O 1
ATOM 1566 N N . THR A 1 201 ? -41.936 -32.215 72.466 1.00 40.81 201 THR A N 1
ATOM 1567 C CA . THR A 1 201 ? -41.772 -33.550 71.882 1.00 40.81 201 THR A CA 1
ATOM 1568 C C . THR A 1 201 ? -42.740 -33.675 70.696 1.00 40.81 201 THR A C 1
ATOM 1570 O O . THR A 1 201 ? -43.877 -34.120 70.843 1.00 40.81 201 THR A O 1
ATOM 1573 N N . LEU A 1 202 ? -42.334 -33.233 69.502 1.00 45.12 202 LEU A N 1
ATOM 1574 C CA . LEU A 1 202 ? -43.107 -33.477 68.282 1.00 45.12 202 LEU A CA 1
ATOM 1575 C C . LEU A 1 202 ? -42.909 -34.930 67.834 1.00 45.12 202 LEU A C 1
ATOM 1577 O O . LEU A 1 202 ? -41.923 -35.284 67.191 1.00 45.12 202 LEU A O 1
ATOM 1581 N N . ASN A 1 203 ? -43.889 -35.769 68.168 1.00 47.00 203 ASN A N 1
ATOM 1582 C CA . ASN A 1 203 ? -44.125 -37.060 67.525 1.00 47.00 203 ASN A CA 1
ATOM 1583 C C . ASN A 1 203 ? -44.517 -36.825 66.049 1.00 47.00 203 ASN A C 1
ATOM 1585 O O . ASN A 1 203 ? -45.696 -36.796 65.705 1.00 47.00 203 ASN A O 1
ATOM 1589 N N . CYS A 1 204 ? -43.538 -36.655 65.159 1.00 42.44 204 CYS A N 1
ATOM 1590 C CA . CYS A 1 204 ? -43.752 -36.700 63.709 1.00 42.44 204 CYS A CA 1
ATOM 1591 C C . CYS A 1 204 ? -43.973 -38.156 63.267 1.00 42.44 204 CYS A C 1
ATOM 1593 O O . CYS A 1 204 ? -43.034 -38.830 62.848 1.00 42.44 204 CYS A O 1
ATOM 1595 N N . LYS A 1 205 ? -45.207 -38.662 63.389 1.00 44.84 205 LYS A N 1
ATOM 1596 C CA . LYS A 1 205 ? -45.592 -39.983 62.857 1.00 44.84 205 LYS A CA 1
ATOM 1597 C C . LYS A 1 205 ? -46.316 -39.955 61.510 1.00 44.84 205 LYS A C 1
ATOM 1599 O O . LYS A 1 205 ? -46.405 -41.007 60.891 1.00 44.84 205 LYS A O 1
ATOM 1604 N N . ASP A 1 206 ? -46.703 -38.794 60.989 1.00 46.16 206 ASP A N 1
ATOM 1605 C CA . ASP A 1 206 ? -47.467 -38.721 59.737 1.00 46.16 206 ASP A CA 1
ATOM 1606 C C . ASP A 1 206 ? -46.694 -38.006 58.624 1.00 46.16 206 ASP A C 1
ATOM 1608 O O . ASP A 1 206 ? -47.056 -36.933 58.147 1.00 46.16 206 ASP A O 1
ATOM 1612 N N . VAL A 1 207 ? -45.602 -38.636 58.180 1.00 44.44 207 VAL A N 1
ATOM 1613 C CA . VAL A 1 207 ? -45.021 -38.349 56.863 1.00 44.44 207 VAL A CA 1
ATOM 1614 C C . VAL A 1 207 ? -45.861 -39.099 55.832 1.00 44.44 207 VAL A C 1
ATOM 1616 O O . VAL A 1 207 ? -45.740 -40.315 55.669 1.00 44.44 207 VAL A O 1
ATOM 1619 N N . LEU A 1 208 ? -46.735 -38.369 55.140 1.00 43.00 208 LEU A N 1
ATOM 1620 C CA . LEU A 1 208 ? -47.457 -38.878 53.978 1.00 43.00 208 LEU A CA 1
ATOM 1621 C C . LEU A 1 208 ? -46.442 -39.267 52.895 1.00 43.00 208 LEU A C 1
ATOM 1623 O O . LEU A 1 208 ? -45.823 -38.415 52.260 1.00 43.00 208 LEU A O 1
ATOM 1627 N N . LYS A 1 209 ? -46.268 -40.578 52.703 1.00 47.56 209 LYS A N 1
ATOM 1628 C CA . LYS A 1 209 ? -45.486 -41.154 51.604 1.00 47.56 209 LYS A CA 1
ATOM 1629 C C . LYS A 1 209 ? -46.006 -40.610 50.263 1.00 47.56 209 LYS A C 1
ATOM 1631 O O . LYS A 1 209 ? -47.208 -40.740 50.006 1.00 47.56 209 LYS A O 1
ATOM 1636 N N . PRO A 1 210 ? -45.148 -40.064 49.383 1.00 40.81 210 PRO A N 1
ATOM 1637 C CA . PRO A 1 210 ? -45.552 -39.728 48.026 1.00 40.81 210 PRO A CA 1
ATOM 1638 C C . PRO A 1 210 ? -45.963 -41.006 47.289 1.00 40.81 210 PRO A C 1
ATOM 1640 O O . PRO A 1 210 ? -45.174 -41.943 47.159 1.00 40.81 210 PRO A O 1
ATOM 1643 N N . LYS A 1 211 ? -47.221 -41.046 46.841 1.00 41.75 211 LYS A N 1
ATOM 1644 C CA . LYS A 1 211 ? -47.735 -42.063 45.920 1.00 41.75 211 LYS A CA 1
ATOM 1645 C C . LYS A 1 211 ? -46.886 -42.070 44.649 1.00 41.75 211 LYS A C 1
ATOM 1647 O O . LYS A 1 211 ? -46.537 -41.019 44.121 1.00 41.75 211 LYS A O 1
ATOM 1652 N N . GLU A 1 212 ? -46.586 -43.282 44.207 1.00 45.06 212 GLU A N 1
ATOM 1653 C CA . GLU A 1 212 ? -45.813 -43.674 43.031 1.00 45.06 212 GLU A CA 1
ATOM 1654 C C . GLU A 1 212 ? -45.932 -42.692 41.856 1.00 45.06 212 GLU A C 1
ATOM 1656 O O . GLU A 1 212 ? -46.962 -42.585 41.189 1.00 45.06 212 GLU A O 1
ATOM 1661 N N . PHE A 1 213 ? -44.835 -41.984 41.590 1.00 37.72 213 PHE A N 1
ATOM 1662 C CA . PHE A 1 213 ? -44.661 -41.165 40.399 1.00 37.72 213 PHE A CA 1
ATOM 1663 C C . PHE A 1 213 ? -44.394 -42.092 39.205 1.00 37.72 213 PHE A C 1
ATOM 1665 O O . PHE A 1 213 ? -43.252 -42.327 38.814 1.00 37.72 213 PHE A O 1
ATOM 1672 N N . VAL A 1 214 ? -45.457 -42.657 38.629 1.00 46.56 214 VAL A N 1
ATOM 1673 C CA . VAL A 1 214 ? -45.405 -43.324 37.320 1.00 46.56 214 VAL A CA 1
ATOM 1674 C C . VAL A 1 214 ? -45.362 -42.235 36.249 1.00 46.56 214 VAL A C 1
ATOM 1676 O O . VAL A 1 214 ? -46.364 -41.866 35.643 1.00 46.56 214 VAL A O 1
ATOM 1679 N N . GLY A 1 215 ? -44.177 -41.662 36.065 1.00 39.25 215 GLY A N 1
ATOM 1680 C CA . GLY A 1 215 ? -43.882 -40.707 35.009 1.00 39.25 215 GLY A CA 1
ATOM 1681 C C . GLY A 1 215 ? -42.813 -41.284 34.100 1.00 39.25 215 GLY A C 1
ATOM 1682 O O . GLY A 1 215 ? -41.663 -41.426 34.505 1.00 39.25 215 GLY A O 1
ATOM 1683 N N . THR A 1 216 ? -43.177 -41.595 32.857 1.00 48.28 216 THR A N 1
ATOM 1684 C CA . THR A 1 216 ? -42.216 -41.777 31.765 1.00 48.28 216 THR A CA 1
ATOM 1685 C C . THR A 1 216 ? -41.343 -40.522 31.720 1.00 48.28 216 THR A C 1
ATOM 1687 O O . THR A 1 216 ? -41.805 -39.460 31.302 1.00 48.28 216 THR A O 1
ATOM 1690 N N . SER A 1 217 ? -40.123 -40.618 32.250 1.00 46.72 217 SER A N 1
ATOM 1691 C CA . SER A 1 217 ? -39.278 -39.457 32.521 1.00 46.72 217 SER A CA 1
ATOM 1692 C C . SER A 1 217 ? -39.022 -38.655 31.231 1.00 46.72 217 SER A C 1
ATOM 1694 O O . SER A 1 217 ? -38.559 -39.238 30.240 1.00 46.72 217 SER A O 1
ATOM 1696 N N . PRO A 1 218 ? -39.273 -37.328 31.209 1.00 49.25 218 PRO A N 1
ATOM 1697 C CA . PRO A 1 218 ? -38.962 -36.445 30.076 1.00 49.25 218 PRO A CA 1
ATOM 1698 C C . PRO A 1 218 ? -37.500 -36.540 29.610 1.00 49.25 218 PRO A C 1
ATOM 1700 O O . PRO A 1 218 ? -37.193 -36.271 28.446 1.00 49.25 218 PRO A O 1
ATOM 1703 N N . GLN A 1 219 ? -36.612 -37.003 30.495 1.00 48.12 219 GLN A N 1
ATOM 1704 C CA . GLN A 1 219 ? -35.182 -37.169 30.250 1.00 48.12 219 GLN A CA 1
ATOM 1705 C C . GLN A 1 219 ? -34.864 -38.154 29.109 1.00 48.12 219 GLN A C 1
ATOM 1707 O O . GLN A 1 219 ? -33.906 -37.948 28.363 1.00 48.12 219 GLN A O 1
ATOM 1712 N N . ILE A 1 220 ? -35.690 -39.188 28.901 1.00 51.66 220 ILE A N 1
ATOM 1713 C CA . ILE A 1 220 ? -35.456 -40.185 27.838 1.00 51.66 220 ILE A CA 1
ATOM 1714 C C . ILE A 1 220 ? -35.841 -39.614 26.459 1.00 51.66 220 ILE A C 1
ATOM 1716 O O . ILE A 1 220 ? -35.210 -39.926 25.449 1.00 51.66 220 ILE A O 1
ATOM 1720 N N . LYS A 1 221 ? -36.830 -38.710 26.400 1.00 51.62 221 LYS A N 1
ATOM 1721 C CA . LYS A 1 221 ? -37.274 -38.074 25.147 1.00 51.62 221 LYS A CA 1
ATOM 1722 C C . LYS A 1 221 ? -36.295 -37.005 24.648 1.00 51.62 221 LYS A C 1
ATOM 1724 O O . LYS A 1 221 ? -36.068 -36.927 23.441 1.00 51.62 221 LYS A O 1
ATOM 1729 N N . GLY A 1 222 ? -35.701 -36.221 25.553 1.00 53.16 222 GLY A N 1
ATOM 1730 C CA . GLY A 1 222 ? -34.701 -35.201 25.207 1.00 53.16 222 GLY A CA 1
ATOM 1731 C C . GLY A 1 222 ? -33.423 -35.805 24.616 1.00 53.16 222 GLY A C 1
ATOM 1732 O O . GLY A 1 222 ? -32.958 -35.372 23.562 1.00 53.16 222 GLY A O 1
ATOM 1733 N N . LYS A 1 223 ? -32.918 -36.888 25.222 1.00 51.97 223 LYS A N 1
ATOM 1734 C CA . LYS A 1 223 ? -31.673 -37.557 24.804 1.00 51.97 223 LYS A CA 1
ATOM 1735 C C . LYS A 1 223 ? -31.774 -38.202 23.414 1.00 51.97 223 LYS A C 1
ATOM 1737 O O . LYS A 1 223 ? -30.891 -38.024 22.581 1.00 51.97 223 LYS A O 1
ATOM 1742 N N . VAL A 1 224 ? -32.902 -38.850 23.108 1.00 54.44 224 VAL A N 1
ATOM 1743 C CA . VAL A 1 224 ? -33.153 -39.467 21.788 1.00 54.44 224 VAL A CA 1
ATOM 1744 C C . VAL A 1 224 ? -33.330 -38.422 20.673 1.00 54.44 224 VAL A C 1
ATOM 1746 O O . VAL A 1 224 ? -33.012 -38.693 19.513 1.00 54.44 224 VAL A O 1
ATOM 1749 N N . ARG A 1 225 ? -33.815 -37.216 21.001 1.00 54.56 225 ARG A N 1
ATOM 1750 C CA . ARG A 1 225 ? -33.979 -36.110 20.041 1.00 54.56 225 ARG A CA 1
ATOM 1751 C C . ARG A 1 225 ? -32.654 -35.404 19.726 1.00 54.56 225 ARG A C 1
ATOM 1753 O O . ARG A 1 225 ? -32.485 -34.929 18.607 1.00 54.56 225 ARG A O 1
ATOM 1760 N N . LEU A 1 226 ? -31.719 -35.394 20.676 1.00 56.22 226 LEU A N 1
ATOM 1761 C CA . LEU A 1 226 ? -30.370 -34.836 20.538 1.00 56.22 226 LEU A CA 1
ATOM 1762 C C . LEU A 1 226 ? -29.468 -35.721 19.644 1.00 56.22 226 LEU A C 1
ATOM 1764 O O . LEU A 1 226 ? -28.719 -35.200 18.823 1.00 56.22 226 LEU A O 1
ATOM 1768 N N . GLU A 1 227 ? -29.589 -37.054 19.733 1.00 53.19 227 GLU A N 1
ATOM 1769 C CA . GLU A 1 227 ? -28.824 -37.996 18.889 1.00 53.19 227 GLU A CA 1
ATOM 1770 C C . GLU A 1 227 ? -29.353 -38.100 17.446 1.00 53.19 227 GLU A C 1
ATOM 1772 O O . GLU A 1 227 ? -28.591 -38.336 16.508 1.00 53.19 227 GLU A O 1
ATOM 1777 N N . ARG A 1 228 ? -30.654 -37.861 17.224 1.00 54.19 228 ARG A N 1
ATOM 1778 C CA . ARG A 1 228 ? -31.272 -37.774 15.888 1.00 54.19 228 ARG A CA 1
ATOM 1779 C C . ARG A 1 228 ? -31.364 -36.324 15.409 1.00 54.19 228 ARG A C 1
ATOM 1781 O O . ARG A 1 228 ? -32.448 -35.836 15.096 1.00 54.19 228 ARG A O 1
ATOM 1788 N N . GLY A 1 229 ? -30.220 -35.648 15.321 1.00 53.09 229 GLY A N 1
ATOM 1789 C CA . GLY A 1 229 ? -30.078 -34.269 14.839 1.00 53.09 229 GLY A CA 1
ATOM 1790 C C . GLY A 1 229 ? -30.532 -34.046 13.386 1.00 53.09 229 GLY A C 1
ATOM 1791 O O . GLY A 1 229 ? -29.722 -33.810 12.494 1.00 53.09 229 GLY A O 1
ATOM 1792 N N . LYS A 1 230 ? -31.842 -34.076 13.136 1.00 50.81 230 LYS A N 1
ATOM 1793 C CA . LYS A 1 230 ? -32.491 -33.543 11.933 1.00 50.81 230 LYS A CA 1
ATOM 1794 C C . LYS A 1 230 ? -33.421 -32.407 12.358 1.00 50.81 230 LYS A C 1
ATOM 1796 O O . LYS A 1 230 ? -34.631 -32.584 12.425 1.00 50.81 230 LYS A O 1
ATOM 1801 N N . SER A 1 231 ? -32.844 -31.239 12.657 1.00 51.81 231 SER A N 1
ATOM 1802 C CA . SER A 1 231 ? -33.615 -29.990 12.730 1.00 51.81 231 SER A CA 1
ATOM 1803 C C . SER A 1 231 ? -33.922 -29.543 11.295 1.00 51.81 231 SER A C 1
ATOM 1805 O O . SER A 1 231 ? -33.021 -29.176 10.523 1.00 51.81 231 SER A O 1
ATOM 1807 N N . SER A 1 232 ? -35.183 -29.719 10.895 1.00 51.03 232 SER A N 1
ATOM 1808 C CA . SER A 1 232 ? -35.612 -29.713 9.497 1.00 51.03 232 SER A CA 1
ATOM 1809 C C . SER A 1 232 ? -35.853 -28.330 8.894 1.00 51.03 232 SER A C 1
ATOM 1811 O O . SER A 1 232 ? -36.076 -28.297 7.698 1.00 51.03 232 SER A O 1
ATOM 1813 N N . ASN A 1 233 ? -35.758 -27.210 9.626 1.00 51.88 233 ASN A N 1
ATOM 1814 C CA . ASN A 1 233 ? -36.056 -25.874 9.068 1.00 51.88 233 ASN A CA 1
ATOM 1815 C C . ASN A 1 233 ? -35.300 -24.714 9.758 1.00 51.88 233 ASN A C 1
ATOM 1817 O O . ASN A 1 233 ? -35.911 -23.731 10.157 1.00 51.88 233 ASN A O 1
ATOM 1821 N N . VAL A 1 234 ? -33.974 -24.805 9.908 1.00 56.16 234 VAL A N 1
ATOM 1822 C CA . VAL A 1 234 ? -33.164 -23.721 10.504 1.00 56.16 234 VAL A CA 1
ATOM 1823 C C . VAL A 1 234 ? -32.264 -23.094 9.446 1.00 56.16 234 VAL A C 1
ATOM 1825 O O . VAL A 1 2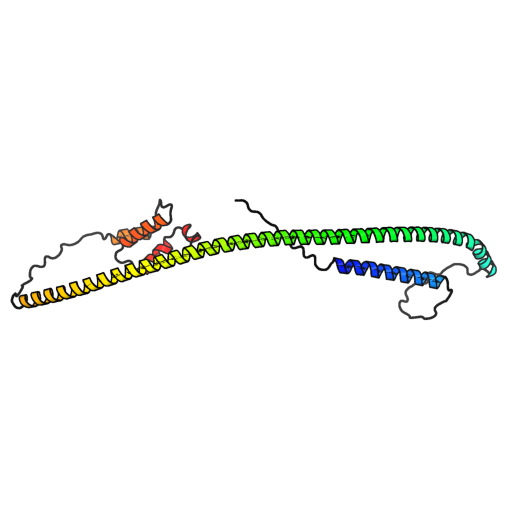34 ? -31.434 -23.804 8.866 1.00 56.16 234 VAL A O 1
ATOM 1828 N N . SER A 1 235 ? -32.448 -21.792 9.196 1.00 56.25 235 SER A N 1
ATOM 1829 C CA . SER A 1 235 ? -31.769 -21.044 8.125 1.00 56.25 235 SER A CA 1
ATOM 1830 C C . SER A 1 235 ? -30.595 -20.194 8.621 1.00 56.25 235 SER A C 1
ATOM 1832 O O . SER A 1 235 ? -29.764 -19.779 7.816 1.00 56.25 235 SER A O 1
ATOM 1834 N N . THR A 1 236 ? -30.470 -19.985 9.938 1.00 67.00 236 THR A N 1
ATOM 1835 C CA . THR A 1 236 ? -29.393 -19.171 10.528 1.00 67.00 236 THR A CA 1
ATOM 1836 C C . THR A 1 236 ? -28.731 -19.832 11.743 1.00 67.00 236 THR A C 1
ATOM 1838 O O . THR A 1 236 ? -29.344 -20.605 12.480 1.00 67.00 236 THR A O 1
ATOM 1841 N N . VAL A 1 237 ? -27.454 -19.511 11.987 1.00 70.44 237 VAL A N 1
ATOM 1842 C CA . VAL A 1 237 ? -26.681 -20.028 13.137 1.00 70.44 237 VAL A CA 1
ATOM 1843 C C . VAL A 1 237 ? -27.320 -19.624 14.474 1.00 70.44 237 VAL A C 1
ATOM 1845 O O . VAL A 1 237 ? -27.331 -20.415 15.416 1.00 70.44 237 VAL A O 1
ATOM 1848 N N . GLY A 1 238 ? -27.911 -18.426 14.553 1.00 73.62 238 GLY A N 1
ATOM 1849 C CA . GLY A 1 238 ? -28.576 -17.933 15.764 1.00 73.62 238 GLY A CA 1
ATOM 1850 C C . GLY A 1 238 ? -29.795 -18.765 16.175 1.00 73.62 238 GLY A C 1
ATOM 1851 O O . GLY A 1 238 ? -29.983 -19.046 17.357 1.00 73.62 238 GLY A O 1
ATOM 1852 N N . GLU A 1 239 ? -30.588 -19.224 15.206 1.00 73.00 239 GLU A N 1
ATOM 1853 C CA . GLU A 1 239 ? -31.723 -20.124 15.442 1.00 73.00 239 GLU A CA 1
ATOM 1854 C C . GLU A 1 239 ? -31.262 -21.498 15.944 1.00 73.00 239 GLU A C 1
ATOM 1856 O O . GLU A 1 239 ? -31.837 -22.026 16.893 1.00 73.00 239 GLU A O 1
ATOM 1861 N N . TYR A 1 240 ? -30.172 -22.031 15.381 1.00 70.69 240 TYR A N 1
ATOM 1862 C CA . TYR A 1 240 ? -29.585 -23.302 15.814 1.00 70.69 240 TYR A CA 1
ATOM 1863 C C . TYR A 1 240 ? -29.069 -23.232 17.258 1.00 70.69 240 TYR A C 1
ATOM 1865 O O . TYR A 1 240 ? -29.343 -24.120 18.063 1.00 70.69 240 TYR A O 1
ATOM 1873 N N . VAL A 1 241 ? -28.353 -22.157 17.611 1.00 75.81 241 VAL A N 1
ATOM 1874 C CA . VAL A 1 241 ? -27.854 -21.941 18.980 1.00 75.81 241 VAL A CA 1
ATOM 1875 C C . VAL A 1 241 ? -29.011 -21.811 19.974 1.00 75.81 241 VAL A C 1
ATOM 1877 O O . VAL A 1 241 ? -28.917 -22.320 21.091 1.00 75.81 241 VAL A O 1
ATOM 1880 N N . ARG A 1 242 ? -30.112 -21.164 19.575 1.00 79.38 242 ARG A N 1
ATOM 1881 C CA . ARG A 1 242 ? -31.311 -21.019 20.408 1.00 79.38 242 ARG A CA 1
ATOM 1882 C C . ARG A 1 242 ? -32.008 -22.361 20.652 1.00 79.38 242 ARG A C 1
ATOM 1884 O O . ARG A 1 242 ? -32.236 -22.694 21.810 1.00 79.38 242 ARG A O 1
ATOM 1891 N N . GLU A 1 243 ? -32.266 -23.145 19.601 1.00 74.19 243 GLU A N 1
ATOM 1892 C CA . GLU A 1 243 ? -32.850 -24.493 19.731 1.00 74.19 243 GLU A CA 1
ATOM 1893 C C . GLU A 1 243 ? -31.970 -25.409 20.590 1.00 74.19 243 GLU A C 1
ATOM 1895 O O . GLU A 1 243 ? -32.466 -26.155 21.432 1.00 74.19 243 GLU A O 1
ATOM 1900 N N . PHE A 1 244 ? -30.650 -25.332 20.413 1.00 74.31 244 PHE A N 1
ATOM 1901 C CA . PHE A 1 244 ? -29.703 -26.141 21.169 1.00 74.31 244 PHE A CA 1
ATOM 1902 C C . PHE A 1 244 ? -29.681 -25.786 22.663 1.00 74.31 244 PHE A C 1
ATOM 1904 O O . PHE A 1 244 ? -29.686 -26.686 23.503 1.00 74.31 244 PHE A O 1
ATOM 1911 N N . LYS A 1 245 ? -29.716 -24.490 23.010 1.00 75.88 245 LYS A N 1
ATOM 1912 C CA . LYS A 1 245 ? -29.837 -24.036 24.407 1.00 75.88 245 LYS A CA 1
ATOM 1913 C C . LYS A 1 245 ? -31.112 -24.561 25.059 1.00 75.88 245 LYS A C 1
ATOM 1915 O O . LYS A 1 245 ? -31.063 -25.052 26.181 1.00 75.88 245 LYS A O 1
ATOM 1920 N N . GLU A 1 246 ? -32.232 -24.492 24.350 1.00 77.06 246 GLU A N 1
ATOM 1921 C CA . GLU A 1 246 ? -33.519 -24.977 24.848 1.00 77.06 246 GLU A CA 1
ATOM 1922 C C . GLU A 1 246 ? -33.509 -26.498 25.074 1.00 77.06 246 GLU A C 1
ATOM 1924 O O . GLU A 1 246 ? -34.099 -26.990 26.034 1.00 77.06 246 GLU A O 1
ATOM 1929 N N . LEU A 1 247 ? -32.769 -27.244 24.245 1.00 72.38 247 LEU A N 1
ATOM 1930 C CA . LEU A 1 247 ? -32.615 -28.693 24.378 1.00 72.38 247 LEU A CA 1
ATOM 1931 C C . LEU A 1 247 ? -31.673 -29.097 25.521 1.00 72.38 247 LEU A C 1
ATOM 1933 O O . LEU A 1 247 ? -31.957 -30.073 26.211 1.00 72.38 247 LEU A O 1
ATOM 1937 N N . ILE A 1 248 ? -30.598 -28.339 25.766 1.00 69.06 248 ILE A N 1
ATOM 1938 C CA . ILE A 1 248 ? -29.730 -28.542 26.939 1.00 69.06 248 ILE A CA 1
ATOM 1939 C C . ILE A 1 248 ? -30.499 -28.284 28.232 1.00 69.06 248 ILE A C 1
ATOM 1941 O O . ILE A 1 248 ? -30.395 -29.080 29.159 1.00 69.06 248 ILE A O 1
ATOM 1945 N N . LEU A 1 249 ? -31.307 -27.220 28.291 1.00 71.62 249 LEU A N 1
ATOM 1946 C CA . LEU A 1 249 ? -32.096 -26.887 29.485 1.00 71.62 249 LEU A CA 1
ATOM 1947 C C . LEU A 1 249 ? -33.117 -27.977 29.853 1.00 71.62 249 LEU A C 1
ATOM 1949 O O . LEU A 1 249 ? -33.511 -28.085 31.011 1.00 71.62 249 LEU A O 1
ATOM 1953 N N . GLN A 1 250 ? -33.531 -28.807 28.891 1.00 69.00 250 GLN A N 1
ATOM 1954 C CA . GLN A 1 250 ? -34.406 -29.958 29.139 1.00 69.00 250 GLN A CA 1
ATOM 1955 C C . GLN A 1 250 ? -33.666 -31.169 29.734 1.00 69.00 250 GLN A C 1
ATOM 1957 O O . GLN A 1 250 ? -34.314 -32.103 30.211 1.00 69.00 250 GLN A O 1
ATOM 1962 N N . ILE A 1 251 ? -32.329 -31.183 29.714 1.00 70.69 251 ILE A N 1
ATOM 1963 C CA . ILE A 1 251 ? -31.499 -32.273 30.235 1.00 70.69 251 ILE A CA 1
ATOM 1964 C C . ILE A 1 251 ? -30.826 -31.777 31.520 1.00 70.69 251 ILE A C 1
ATOM 1966 O O . ILE A 1 251 ? -29.722 -31.243 31.497 1.00 70.69 251 ILE A O 1
ATOM 1970 N N . LEU A 1 252 ? -31.530 -31.962 32.641 1.00 57.44 252 LEU A N 1
ATOM 1971 C CA . LEU A 1 252 ? -31.175 -31.450 33.974 1.00 57.44 252 LEU A CA 1
ATOM 1972 C C . LEU A 1 252 ? -29.787 -31.877 34.504 1.00 57.44 252 LEU A C 1
ATOM 1974 O O . LEU A 1 252 ? -29.274 -31.198 35.383 1.00 57.44 252 LEU A O 1
ATOM 1978 N N . ASP A 1 253 ? -29.159 -32.919 33.942 1.00 70.44 253 ASP A N 1
ATOM 1979 C CA . ASP A 1 253 ? -27.867 -33.470 34.400 1.00 70.44 253 ASP A CA 1
ATOM 1980 C C . ASP A 1 253 ? -26.755 -33.451 33.328 1.00 70.44 253 ASP A C 1
ATOM 1982 O O . ASP A 1 253 ? -25.846 -34.281 33.351 1.00 70.44 253 ASP A O 1
ATOM 1986 N N . MET A 1 254 ? -26.807 -32.547 32.341 1.00 73.06 254 MET A N 1
ATOM 1987 C CA . MET A 1 254 ? -25.738 -32.464 31.335 1.00 73.06 254 MET A CA 1
ATOM 1988 C C . MET A 1 254 ? -24.575 -31.597 31.821 1.00 73.06 254 MET A C 1
ATOM 1990 O O . MET A 1 254 ? -24.740 -30.405 32.081 1.00 73.06 254 MET A O 1
ATOM 1994 N N . THR A 1 255 ? -23.372 -32.169 31.887 1.00 75.81 255 THR A N 1
ATOM 1995 C CA . THR A 1 255 ? -22.172 -31.384 32.199 1.00 75.81 255 THR A CA 1
ATOM 1996 C C . THR A 1 255 ? -21.760 -30.513 31.009 1.00 75.81 255 THR A C 1
ATOM 1998 O O . THR A 1 255 ? -21.981 -30.857 29.846 1.00 75.81 255 THR A O 1
ATOM 2001 N N . GLU A 1 256 ? -21.098 -29.386 31.275 1.00 74.25 256 GLU A N 1
ATOM 2002 C CA . GLU A 1 256 ? -20.681 -28.428 30.238 1.00 74.25 256 GLU A CA 1
ATOM 2003 C C . GLU A 1 256 ? -19.769 -29.067 29.167 1.00 74.25 256 GLU A C 1
ATOM 2005 O O . GLU A 1 256 ? -19.856 -28.754 27.977 1.00 74.25 256 GLU A O 1
ATOM 2010 N N . LYS A 1 257 ? -18.942 -30.042 29.569 1.00 75.31 257 LYS A N 1
ATOM 2011 C CA . LYS A 1 257 ? -18.076 -30.811 28.661 1.00 75.31 257 LYS A CA 1
ATOM 2012 C C . LYS A 1 257 ? -18.877 -31.701 27.710 1.00 75.31 257 LYS A C 1
ATOM 2014 O O . LYS A 1 257 ? -18.555 -31.766 26.525 1.00 75.31 257 LYS A O 1
ATOM 2019 N N . GLU A 1 258 ? -19.919 -32.363 28.203 1.00 74.50 258 GLU A N 1
ATOM 2020 C CA . GLU A 1 258 ? -20.798 -33.208 27.386 1.00 74.50 258 GLU A CA 1
ATOM 2021 C C . GLU A 1 258 ? -21.633 -32.360 26.424 1.00 74.50 258 GLU A C 1
ATOM 2023 O O . GLU A 1 258 ? -21.709 -32.674 25.235 1.00 74.50 258 GLU A O 1
ATOM 2028 N N . ALA A 1 259 ? -22.162 -31.232 26.904 1.00 72.81 259 ALA A N 1
ATOM 2029 C CA . ALA A 1 259 ? -22.868 -30.253 26.085 1.00 72.81 259 ALA A CA 1
ATOM 2030 C C . ALA A 1 259 ? -22.007 -29.758 24.912 1.00 72.81 259 ALA A C 1
ATOM 2032 O O . ALA A 1 259 ? -22.468 -29.731 23.770 1.00 72.81 259 ALA A O 1
ATOM 2033 N N . LEU A 1 260 ? -20.734 -29.432 25.161 1.00 74.56 260 LEU A N 1
ATOM 2034 C CA . LEU A 1 260 ? -19.807 -28.973 24.124 1.00 74.56 260 LEU A CA 1
ATOM 2035 C C . LEU A 1 260 ? -19.526 -30.054 23.064 1.00 74.56 260 LEU A C 1
ATOM 2037 O O . LEU A 1 260 ? -19.449 -29.751 21.870 1.00 74.56 260 LEU A O 1
ATOM 2041 N N . ILE A 1 261 ? -19.381 -31.315 23.482 1.00 75.38 261 ILE A N 1
ATOM 2042 C CA . ILE A 1 261 ? -19.136 -32.448 22.574 1.00 75.38 261 ILE A CA 1
ATOM 2043 C C . ILE A 1 261 ? -20.355 -32.684 21.679 1.00 75.38 261 ILE A C 1
ATOM 2045 O O . ILE A 1 261 ? -20.215 -32.786 20.457 1.00 75.38 261 ILE A O 1
ATOM 2049 N N . VAL A 1 262 ? -21.557 -32.712 22.259 1.00 75.56 262 VAL A N 1
ATOM 2050 C CA . VAL A 1 262 ? -22.801 -32.862 21.494 1.00 75.56 262 VAL A CA 1
ATOM 2051 C C . VAL A 1 262 ? -22.985 -31.681 20.542 1.00 75.56 262 VAL A C 1
ATOM 2053 O O . VAL A 1 262 ? -23.299 -31.896 19.370 1.00 75.56 262 VAL A O 1
ATOM 2056 N N . PHE A 1 263 ? -22.726 -30.452 20.996 1.00 74.00 263 PHE A N 1
ATOM 2057 C CA . PHE A 1 263 ? -22.820 -29.258 20.158 1.00 74.00 263 PHE A CA 1
ATOM 2058 C C . PHE A 1 263 ? -21.950 -29.389 18.908 1.00 74.00 263 PHE A C 1
ATOM 2060 O O . PHE A 1 263 ? -22.454 -29.276 17.791 1.00 74.00 263 PHE A O 1
ATOM 2067 N N . LYS A 1 264 ? -20.658 -29.699 19.093 1.00 73.56 264 LYS A N 1
ATOM 2068 C CA . LYS A 1 264 ? -19.684 -29.860 18.003 1.00 73.56 264 LYS A CA 1
ATOM 2069 C C . LYS A 1 264 ? -20.064 -30.976 17.033 1.00 73.56 264 LYS A C 1
ATOM 2071 O O . LYS A 1 264 ? -19.900 -30.813 15.821 1.00 73.56 264 LYS A O 1
ATOM 2076 N N . ASN A 1 265 ? -20.594 -32.084 17.546 1.00 70.50 265 ASN A N 1
ATOM 2077 C CA . ASN A 1 265 ? -21.011 -33.218 16.725 1.00 70.50 265 ASN A CA 1
ATOM 2078 C C . ASN A 1 265 ? -22.287 -32.903 15.925 1.00 70.50 265 ASN A C 1
ATOM 2080 O O . ASN A 1 265 ? -22.360 -33.252 14.743 1.00 70.50 265 ASN A O 1
ATOM 2084 N N . GLY A 1 266 ? -23.230 -32.166 16.523 1.00 67.06 266 GLY A N 1
ATOM 2085 C CA . GLY A 1 266 ? -24.507 -31.763 15.925 1.00 67.06 266 GLY A CA 1
ATOM 2086 C C . GLY A 1 266 ? -24.434 -30.625 14.900 1.00 67.06 266 GLY A C 1
ATOM 2087 O O . GLY A 1 266 ? -25.386 -30.447 14.138 1.00 67.06 266 GLY A O 1
ATOM 2088 N N . LEU A 1 267 ? -23.321 -29.876 14.833 1.00 65.88 267 LEU A N 1
ATOM 2089 C CA . LEU A 1 267 ? -23.143 -28.806 13.843 1.00 65.88 267 LEU A CA 1
ATOM 2090 C C . LEU A 1 267 ? -23.375 -29.337 12.424 1.00 65.88 267 LEU A C 1
ATOM 2092 O O . LEU A 1 267 ? -22.757 -30.317 12.004 1.00 65.88 267 LEU A O 1
ATOM 2096 N N . LYS A 1 268 ? -24.247 -28.680 11.650 1.00 65.19 268 LYS A N 1
ATOM 2097 C CA . LYS A 1 268 ? -24.456 -29.056 10.247 1.00 65.19 268 LYS A CA 1
ATOM 2098 C C . LYS A 1 268 ? -23.128 -28.940 9.472 1.00 65.19 268 LYS A C 1
ATOM 2100 O O . LYS A 1 268 ? -22.332 -28.046 9.765 1.00 65.19 268 LYS A O 1
ATOM 2105 N N . PRO A 1 269 ? -22.876 -29.796 8.461 1.00 61.88 269 PRO A N 1
ATOM 2106 C CA . PRO A 1 269 ? -21.621 -29.791 7.701 1.00 61.88 269 PRO A CA 1
ATOM 2107 C C . PRO A 1 269 ? -21.228 -28.427 7.112 1.00 61.88 269 PRO A C 1
ATOM 2109 O O . PRO A 1 269 ? -20.041 -28.144 7.014 1.00 61.88 269 PRO A O 1
ATOM 2112 N N . TRP A 1 270 ? -22.202 -27.572 6.780 1.00 59.44 270 TRP A N 1
ATOM 2113 C CA . TRP A 1 270 ? -21.951 -26.221 6.267 1.00 59.44 270 TRP A CA 1
ATOM 2114 C C . TRP A 1 270 ? -21.416 -25.252 7.335 1.00 59.44 270 TRP A C 1
ATOM 2116 O O . TRP A 1 270 ? -20.566 -24.431 7.021 1.00 59.44 270 TRP A O 1
ATOM 2126 N N . VAL A 1 271 ? -21.799 -25.403 8.611 1.00 59.50 271 VAL A N 1
ATOM 2127 C CA . VAL A 1 271 ? -21.251 -24.591 9.720 1.00 59.50 271 VAL A CA 1
ATOM 2128 C C . VAL A 1 271 ? -19.809 -24.999 10.036 1.00 59.50 271 VAL A C 1
ATOM 2130 O O . VAL A 1 271 ? -18.988 -24.176 10.424 1.00 59.50 271 VAL A O 1
ATOM 2133 N N . ARG A 1 272 ? -19.450 -26.272 9.816 1.00 55.75 272 ARG A N 1
ATOM 2134 C CA . ARG A 1 272 ? -18.074 -26.757 10.023 1.00 55.75 272 ARG A CA 1
ATOM 2135 C C . ARG A 1 272 ? -17.060 -26.154 9.041 1.00 55.75 272 ARG A C 1
ATOM 2137 O O . ARG A 1 272 ? -15.866 -26.237 9.308 1.00 55.75 272 ARG A O 1
ATOM 2144 N N . GLN A 1 273 ? -17.507 -25.578 7.922 1.00 56.53 273 GLN A N 1
ATOM 2145 C CA . GLN A 1 273 ? -16.625 -24.926 6.948 1.00 56.53 273 GLN A CA 1
ATOM 2146 C C . GLN A 1 273 ? -16.262 -23.483 7.334 1.00 56.53 273 GLN A C 1
ATOM 2148 O O . GLN A 1 273 ? -15.203 -23.019 6.925 1.00 56.53 273 GLN A O 1
ATOM 2153 N N . GLU A 1 274 ? -17.082 -22.806 8.145 1.00 52.59 274 GLU A N 1
ATOM 2154 C CA . GLU A 1 274 ? -16.841 -21.420 8.588 1.00 52.59 274 GLU A CA 1
ATOM 2155 C C . GLU A 1 274 ? -16.044 -21.322 9.902 1.00 52.59 274 GLU A C 1
ATOM 2157 O O . GLU A 1 274 ? -15.460 -20.282 10.183 1.00 52.59 274 GLU A O 1
ATOM 2162 N N . VAL A 1 275 ? -15.984 -22.397 10.699 1.00 52.31 275 VAL A N 1
ATOM 2163 C CA . VAL A 1 275 ? -15.298 -22.441 12.011 1.00 52.31 275 VAL A CA 1
ATOM 2164 C C . VAL A 1 275 ? -13.910 -23.105 11.902 1.00 52.31 275 VAL A C 1
ATOM 2166 O O . VAL A 1 275 ? -13.532 -23.915 12.748 1.00 52.31 275 VAL A O 1
ATOM 2169 N N . LYS A 1 276 ? -13.169 -22.822 10.822 1.00 42.44 276 LYS A N 1
ATOM 2170 C CA . LYS A 1 276 ? -11.761 -23.232 10.656 1.00 42.44 276 LYS A CA 1
ATOM 2171 C C . LYS A 1 276 ? -10.802 -22.152 11.133 1.00 42.44 276 LYS A C 1
ATOM 2173 O O . LYS A 1 276 ? -11.058 -20.973 10.815 1.00 42.44 276 LYS A O 1
#

pLDDT: mean 70.83, std 22.75, range [31.38, 98.69]

Radius of gyration: 55.2 Å; chains: 1; bounding box: 112×56×145 Å

Foldseek 3Di:
DDDPDPPPDDPPPDDDPPVVVVVVVVVVVVVVVVVVVVVVCVVPVDDDPDDDDDDDPPDPPPPPDDPPDDPVNVCVVVVVPPVVVVVVVVVVVVVVVVVVVVVVVVVVVVVVVVVVVVVVVVVVVVVVVVVVVVVVVVVVVVVVVVVVVVVVVVVVVVVVVVVVVVVVVVVVVVVVVVVVVVVVVVVVVVVVVVVCVVPDPDPPPDPPDDDDPPDPQLQVVLVVCLVVLCPPDDDDPVVVVVVLVVSVVSNPPDDPVNSVVSSVVSDDPVVVVVPD

Secondary structure (DSSP, 8-state):
--------------SSHHHHHHHHHHHHHHHHHHHHHHHHHHHS----------------------TT--HHHHHHHHHSSHHHHHHHHHHHHHHHHHHHHHHHHHHHHHHHHHHHHHHHHHHHHHHHHHHHHHHHHHHHHHHHHHHHHHHHHHHHHHHHHHHHHHHHHHHHHHHHHHHHHHHHHHHHHHHHHHHHHTS---------PPP------HHHHHHHHHHS---TT--SHHHHHHHHHHHHHT-TT--HHHHHHHHHHHS-TTHHHH--

Organism: Gossypium gossypioides (NCBI:txid34282)